Protein AF-A0A958J8R1-F1 (afdb_monomer)

pLDDT: mean 86.88, std 15.64, range [45.91, 98.75]

Foldseek 3Di:
DEEAEQLAEDEDDLPAADEAEYKEYEFANAPDFDPPQPLDRPDPDPDDPPDAGREYEQADPVGHNAPPYAYEYEHEDDPPHNPVHIDDYHYDRGYYYHGFHDWPDQKFWFQAKAFFQDQKTFTPAFTPDDFFFKKKWAAFDDPDPPDPPPDDPDPVPDGQIDIFTFHDDDGRMTGTPGGRHGIFHAPDNNPTGTMIGTPDTSYYYYYD

Solvent-accessible surface area (backbone atoms only — not comparable to full-atom values): 11969 Å² total; per-residue (Å²): 85,65,70,45,79,37,61,46,79,48,73,57,61,67,85,45,70,42,76,47,58,29,15,31,41,37,23,24,73,48,94,73,82,78,81,74,55,58,81,66,80,84,75,91,50,80,76,89,84,78,71,83,63,6,27,46,34,44,20,37,95,92,57,36,26,38,80,98,30,39,44,35,39,38,29,32,67,54,94,89,48,36,75,93,51,39,47,40,78,46,75,49,79,39,47,77,39,82,21,35,55,88,67,88,55,63,56,42,43,35,54,47,59,30,43,56,65,35,42,52,44,38,34,70,56,74,64,79,77,51,64,72,37,34,30,37,42,38,53,42,76,79,82,65,86,90,67,88,66,94,78,64,95,48,62,94,74,51,82,63,60,43,80,45,37,31,60,38,74,60,77,38,34,38,30,41,72,56,57,38,88,47,63,29,45,49,38,84,92,49,76,43,34,17,40,40,32,61,69,64,62,40,53,39,80,46,76,104

Structure (mmCIF, N/CA/C/O backbone):
data_AF-A0A958J8R1-F1
#
_entry.id   AF-A0A958J8R1-F1
#
loop_
_atom_site.group_PDB
_atom_site.id
_atom_site.type_symbol
_atom_site.label_atom_id
_atom_site.label_alt_id
_atom_site.label_comp_id
_atom_site.label_asym_id
_atom_site.label_entity_id
_atom_site.label_seq_id
_atom_site.pdbx_PDB_ins_code
_atom_site.Cartn_x
_atom_site.Cartn_y
_atom_site.Cartn_z
_atom_site.occupancy
_atom_site.B_iso_or_equiv
_atom_site.auth_seq_id
_atom_site.auth_comp_id
_atom_site.auth_asym_id
_atom_site.auth_atom_id
_atom_site.pdbx_PDB_model_num
ATOM 1 N N . ILE A 1 1 ? 19.978 -3.345 -11.228 1.00 89.50 1 ILE A N 1
ATOM 2 C CA . ILE A 1 1 ? 20.092 -2.585 -12.499 1.00 89.50 1 ILE A CA 1
ATOM 3 C C . ILE A 1 1 ? 20.330 -1.123 -12.138 1.00 89.50 1 ILE A C 1
ATOM 5 O O . ILE A 1 1 ? 19.676 -0.659 -11.218 1.00 89.50 1 ILE A O 1
ATOM 9 N N . ARG A 1 2 ? 21.276 -0.408 -12.762 1.00 89.19 2 ARG A N 1
ATOM 10 C CA . ARG A 1 2 ? 21.461 1.029 -12.463 1.00 89.19 2 ARG A CA 1
ATOM 11 C C . ARG A 1 2 ? 20.336 1.852 -13.074 1.00 89.19 2 ARG A C 1
ATOM 13 O O . ARG A 1 2 ? 19.541 2.431 -12.347 1.00 89.19 2 ARG A O 1
ATOM 20 N N . THR A 1 3 ? 20.204 1.767 -14.391 1.00 88.44 3 THR A N 1
ATOM 21 C CA . THR A 1 3 ? 19.178 2.480 -15.150 1.00 88.44 3 THR A CA 1
ATOM 22 C C . THR A 1 3 ? 18.458 1.509 -16.069 1.00 88.44 3 THR A C 1
ATOM 24 O O . THR A 1 3 ? 19.085 0.650 -16.689 1.00 88.44 3 THR A O 1
ATOM 27 N N . MET A 1 4 ? 17.139 1.639 -16.145 1.00 91.75 4 MET A N 1
ATOM 28 C CA . MET A 1 4 ? 16.284 0.904 -17.065 1.00 91.75 4 MET A CA 1
ATOM 29 C C . MET A 1 4 ? 15.498 1.901 -17.909 1.00 91.75 4 MET A C 1
ATOM 31 O O . MET A 1 4 ? 14.675 2.638 -17.378 1.00 91.75 4 MET A O 1
ATOM 35 N N . HIS A 1 5 ? 15.729 1.913 -19.221 1.00 91.31 5 HIS A N 1
ATOM 36 C CA . HIS A 1 5 ? 14.956 2.724 -20.160 1.00 91.31 5 HIS A CA 1
ATOM 37 C C . HIS A 1 5 ? 13.903 1.858 -20.851 1.00 91.31 5 HIS A C 1
ATOM 39 O O . HIS A 1 5 ? 14.224 0.948 -21.613 1.00 91.31 5 HIS A O 1
ATOM 45 N N . ILE A 1 6 ? 12.637 2.140 -20.571 1.00 93.00 6 ILE A N 1
ATOM 46 C CA . ILE A 1 6 ? 11.475 1.492 -21.165 1.00 93.00 6 ILE A CA 1
ATOM 47 C C . ILE A 1 6 ? 11.042 2.327 -22.372 1.00 93.00 6 ILE A C 1
ATOM 49 O O . ILE A 1 6 ? 10.547 3.444 -22.221 1.00 93.00 6 ILE A O 1
ATOM 53 N N . ARG A 1 7 ? 11.239 1.761 -23.568 1.00 89.94 7 ARG A N 1
ATOM 54 C CA . ARG A 1 7 ? 10.782 2.304 -24.866 1.00 89.94 7 ARG A CA 1
ATOM 55 C C . ARG A 1 7 ? 9.620 1.510 -25.478 1.00 89.94 7 ARG A C 1
ATOM 57 O O . ARG A 1 7 ? 9.057 1.922 -26.482 1.00 89.94 7 ARG A O 1
ATOM 64 N N . GLY A 1 8 ? 9.298 0.362 -24.885 1.00 91.94 8 GLY A N 1
ATOM 65 C CA . GLY A 1 8 ? 8.176 -0.505 -25.247 1.00 91.94 8 GLY A CA 1
ATOM 66 C C . GLY A 1 8 ? 7.314 -0.780 -24.019 1.00 91.94 8 GLY A C 1
ATOM 67 O O . GLY A 1 8 ? 7.104 0.116 -23.207 1.00 91.94 8 GLY A O 1
ATOM 68 N N . LYS A 1 9 ? 6.856 -2.020 -23.844 1.00 95.06 9 LYS A N 1
ATOM 69 C CA . LYS A 1 9 ? 6.087 -2.433 -22.666 1.00 95.06 9 LYS A CA 1
ATOM 70 C C . LYS A 1 9 ? 6.944 -3.296 -21.737 1.00 95.06 9 LYS A C 1
ATOM 72 O O . LYS A 1 9 ? 7.528 -4.277 -22.188 1.00 95.06 9 LYS A O 1
ATOM 77 N N . LEU A 1 10 ? 7.008 -2.936 -20.458 1.00 97.44 10 LEU A N 1
ATOM 78 C CA . LEU A 1 10 ? 7.504 -3.800 -19.388 1.00 97.44 10 LEU A CA 1
ATOM 79 C C . LEU A 1 10 ? 6.323 -4.205 -18.508 1.00 97.44 10 LEU A C 1
ATOM 81 O O . LEU A 1 10 ? 5.644 -3.338 -17.962 1.00 97.44 10 LEU A O 1
ATOM 85 N N . GLU A 1 11 ? 6.103 -5.507 -18.351 1.00 97.81 11 GLU A N 1
ATOM 86 C CA . GLU A 1 11 ? 4.973 -6.057 -17.600 1.00 97.81 11 GLU A CA 1
ATOM 87 C C . GLU A 1 11 ? 5.453 -6.941 -16.454 1.00 97.81 11 GLU A C 1
ATOM 89 O O . GLU A 1 11 ? 6.350 -7.769 -16.618 1.00 97.81 11 GLU A O 1
ATOM 94 N N . PHE A 1 12 ? 4.826 -6.788 -15.290 1.00 98.50 12 PHE A N 1
ATOM 95 C CA . PHE A 1 12 ? 5.063 -7.664 -14.146 1.00 98.50 12 PHE A CA 1
ATOM 96 C C . PHE A 1 12 ? 4.168 -8.902 -14.230 1.00 98.50 12 PHE A C 1
ATOM 98 O O . PHE A 1 12 ? 3.014 -8.827 -14.655 1.00 98.50 12 PHE A O 1
ATOM 105 N N . SER A 1 13 ? 4.688 -10.054 -13.806 1.00 98.12 13 SER A N 1
ATOM 106 C CA . SER A 1 13 ? 3.934 -11.307 -13.858 1.00 98.12 13 SER A CA 1
ATOM 107 C C . SER A 1 13 ? 2.660 -11.248 -13.010 1.00 98.12 13 SER A C 1
ATOM 109 O O . SER A 1 13 ? 2.625 -10.621 -11.952 1.00 98.12 13 SER A O 1
ATOM 111 N N . ARG A 1 14 ? 1.615 -11.940 -13.471 1.00 98.06 14 ARG A N 1
ATOM 112 C CA . ARG A 1 14 ? 0.384 -12.188 -12.703 1.00 98.06 14 ARG A CA 1
ATOM 113 C C . ARG A 1 14 ? 0.369 -13.554 -12.019 1.00 98.06 14 ARG A C 1
ATOM 115 O O . ARG A 1 14 ? -0.579 -13.856 -11.310 1.00 98.06 14 ARG A O 1
ATOM 122 N N . SER A 1 15 ? 1.379 -14.388 -12.253 1.00 98.06 15 SER A N 1
ATOM 123 C CA . SER A 1 15 ? 1.403 -15.787 -11.804 1.00 98.06 15 SER A CA 1
ATOM 124 C C . SER A 1 15 ? 2.603 -16.142 -10.930 1.00 98.06 15 SER A C 1
ATOM 126 O O . SER A 1 15 ? 2.670 -17.254 -10.420 1.00 98.06 15 SER A O 1
ATOM 128 N N . THR A 1 16 ? 3.565 -15.233 -10.776 1.00 97.94 16 THR A N 1
ATOM 129 C CA . THR A 1 16 ? 4.707 -15.422 -9.882 1.00 97.94 16 THR A CA 1
ATOM 130 C C . THR A 1 16 ? 5.079 -14.107 -9.233 1.00 97.94 16 THR A C 1
ATOM 132 O O . THR A 1 16 ? 4.950 -13.044 -9.846 1.00 97.94 16 THR A O 1
ATOM 135 N N . ASP A 1 17 ? 5.603 -14.200 -8.018 1.00 98.69 17 ASP A N 1
ATOM 136 C CA . ASP A 1 17 ? 6.236 -13.073 -7.357 1.00 98.69 17 ASP A CA 1
ATOM 137 C C . ASP A 1 17 ? 7.365 -12.514 -8.224 1.00 98.69 17 ASP A C 1
ATOM 139 O O . ASP A 1 17 ? 8.135 -13.251 -8.848 1.00 98.69 17 ASP A O 1
ATOM 143 N N . THR A 1 18 ? 7.456 -11.190 -8.263 1.00 98.44 18 THR A N 1
ATOM 144 C CA . THR A 1 18 ? 8.441 -10.451 -9.052 1.00 98.44 18 THR A CA 1
ATOM 145 C C . THR A 1 18 ? 9.092 -9.375 -8.196 1.00 98.44 18 THR A C 1
ATOM 147 O O . THR A 1 18 ? 8.440 -8.701 -7.396 1.00 98.44 18 THR A O 1
ATOM 150 N N . GLN A 1 19 ? 10.400 -9.198 -8.374 1.00 98.06 19 GLN A N 1
ATOM 151 C CA . GLN A 1 19 ? 11.152 -8.115 -7.753 1.00 98.06 19 GLN A CA 1
ATOM 152 C C . GLN A 1 19 ? 12.123 -7.501 -8.762 1.00 98.06 19 GLN A C 1
ATOM 154 O O . GLN A 1 19 ? 12.999 -8.186 -9.288 1.00 98.06 19 GLN A O 1
ATOM 159 N N . LEU A 1 20 ? 11.979 -6.198 -9.000 1.00 97.94 20 LEU A N 1
ATOM 160 C CA . LEU A 1 20 ? 12.887 -5.390 -9.803 1.00 97.94 20 LEU A CA 1
ATOM 161 C C . LEU A 1 20 ? 13.709 -4.472 -8.896 1.00 97.94 20 LEU A C 1
ATOM 163 O O . LEU A 1 20 ? 13.200 -3.491 -8.362 1.00 97.94 20 LEU A O 1
ATOM 167 N N . ASP A 1 21 ? 14.997 -4.777 -8.773 1.00 97.62 21 ASP A N 1
ATOM 168 C CA . ASP A 1 21 ? 15.970 -3.948 -8.062 1.00 97.62 21 ASP A CA 1
ATOM 169 C C . ASP A 1 21 ? 16.657 -2.985 -9.047 1.00 97.62 21 ASP A C 1
ATOM 171 O O . ASP A 1 21 ? 17.527 -3.389 -9.838 1.00 97.62 21 ASP A O 1
ATOM 175 N N . VAL A 1 22 ? 16.286 -1.707 -9.004 1.00 95.38 22 VAL A N 1
ATOM 176 C CA . VAL A 1 22 ? 16.682 -0.711 -10.008 1.00 95.38 22 VAL A CA 1
ATOM 177 C C . VAL A 1 22 ? 17.001 0.642 -9.383 1.00 95.38 22 VAL A C 1
ATOM 179 O O . VAL A 1 22 ? 16.388 1.022 -8.397 1.00 95.38 22 VAL A O 1
ATOM 182 N N . GLY A 1 23 ? 17.973 1.363 -9.934 1.00 92.94 23 GLY A N 1
ATOM 183 C CA . GLY A 1 23 ? 18.268 2.728 -9.513 1.00 92.94 23 GLY A CA 1
ATOM 184 C C . GLY A 1 23 ? 17.263 3.725 -10.073 1.00 92.94 23 GLY A C 1
ATOM 185 O O . GLY A 1 23 ? 16.537 4.368 -9.321 1.00 92.94 23 GLY A O 1
ATOM 186 N N . VAL A 1 24 ? 17.178 3.804 -11.400 1.00 90.88 24 VAL A N 1
ATOM 187 C CA . VAL A 1 24 ? 16.196 4.643 -12.091 1.00 90.88 24 VAL A CA 1
ATOM 188 C C . VAL A 1 24 ? 15.470 3.860 -13.177 1.00 90.88 24 VAL A C 1
ATOM 190 O O . VAL A 1 24 ? 16.100 3.183 -13.991 1.00 90.88 24 VAL A O 1
ATOM 193 N N . ILE A 1 25 ? 14.143 3.973 -13.211 1.00 93.19 25 ILE A N 1
ATOM 194 C CA . ILE A 1 25 ? 13.327 3.568 -14.361 1.00 93.19 25 ILE A CA 1
ATOM 195 C C . ILE A 1 25 ? 12.969 4.827 -15.145 1.00 93.19 25 ILE A C 1
ATOM 197 O O . ILE A 1 25 ? 12.435 5.769 -14.571 1.00 93.19 25 ILE A O 1
ATOM 201 N N . ILE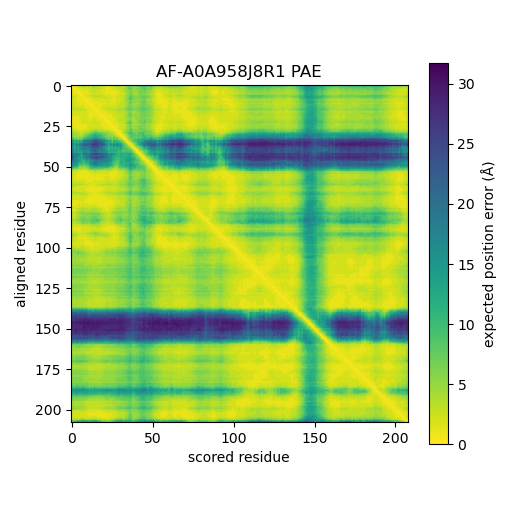 A 1 26 ? 13.226 4.840 -16.449 1.00 90.00 26 ILE A N 1
ATOM 202 C CA . ILE A 1 26 ? 12.839 5.926 -17.349 1.00 90.00 26 ILE A CA 1
ATOM 203 C C . ILE A 1 26 ? 11.890 5.360 -18.390 1.00 90.00 26 ILE A C 1
ATOM 205 O O . ILE A 1 26 ? 12.250 4.438 -19.115 1.00 90.00 26 ILE A O 1
ATOM 209 N N . ILE A 1 27 ? 10.696 5.922 -18.496 1.00 91.50 27 ILE A N 1
ATOM 210 C CA . ILE A 1 27 ? 9.688 5.530 -19.478 1.00 91.50 27 ILE A CA 1
ATOM 211 C C . ILE A 1 27 ? 9.543 6.701 -20.436 1.00 91.50 27 ILE A C 1
ATOM 213 O O . ILE A 1 27 ? 9.055 7.756 -20.036 1.00 91.50 27 ILE A O 1
ATOM 217 N N . SER A 1 28 ? 10.039 6.548 -21.664 1.00 87.25 28 SER A N 1
ATOM 218 C CA . SER A 1 28 ? 9.971 7.616 -22.666 1.00 87.25 28 SER A CA 1
ATOM 219 C C . SER A 1 28 ? 10.163 7.112 -24.087 1.00 87.25 28 SER A C 1
ATOM 221 O O . SER A 1 28 ? 10.759 6.058 -24.318 1.00 87.25 28 SER A O 1
ATOM 223 N N . THR A 1 29 ? 9.677 7.895 -25.049 1.00 82.31 29 THR A N 1
ATOM 224 C CA . THR A 1 29 ? 9.799 7.613 -26.487 1.00 82.31 29 THR A CA 1
ATOM 225 C C . THR A 1 29 ? 11.170 7.968 -27.065 1.00 82.31 29 THR A C 1
ATOM 227 O O . THR A 1 29 ? 11.483 7.554 -28.183 1.00 82.31 29 THR A O 1
ATOM 230 N N . ALA A 1 30 ? 12.010 8.700 -26.322 1.00 76.81 30 ALA A N 1
ATOM 231 C CA . ALA A 1 30 ? 13.328 9.116 -26.789 1.00 76.81 30 ALA A CA 1
ATOM 232 C C . ALA A 1 30 ? 14.212 7.923 -27.190 1.00 76.81 30 ALA A C 1
ATOM 234 O O . ALA A 1 30 ? 14.120 6.829 -26.630 1.00 76.81 30 ALA A O 1
ATOM 235 N N . ALA A 1 31 ? 15.084 8.137 -28.178 1.00 73.88 31 ALA A N 1
ATOM 236 C CA . ALA A 1 31 ? 16.030 7.118 -28.630 1.00 73.88 31 ALA A CA 1
ATOM 237 C C . ALA A 1 31 ? 17.144 6.867 -27.605 1.00 73.88 31 ALA A C 1
ATOM 239 O O . ALA A 1 31 ? 17.601 5.734 -27.455 1.00 73.88 31 ALA A O 1
ATOM 240 N N . THR A 1 32 ? 17.542 7.920 -26.892 1.00 70.56 32 THR A N 1
ATOM 241 C CA . THR A 1 32 ? 18.552 7.909 -25.837 1.00 70.56 32 THR A CA 1
ATOM 242 C C . THR A 1 32 ? 18.063 8.727 -24.646 1.00 70.56 32 THR A C 1
ATOM 244 O O . THR A 1 32 ? 17.224 9.621 -24.773 1.00 70.56 32 THR A O 1
ATOM 247 N N . VAL A 1 33 ? 18.586 8.400 -23.471 1.00 70.44 33 VAL A N 1
ATOM 248 C CA . VAL A 1 33 ? 18.392 9.146 -22.228 1.00 70.44 33 VAL A CA 1
ATOM 249 C C . VAL A 1 33 ? 19.780 9.526 -21.741 1.00 70.44 33 VAL A C 1
ATOM 251 O O . VAL A 1 33 ? 20.577 8.642 -21.437 1.00 70.44 33 VAL A O 1
ATOM 254 N N . ASP A 1 34 ? 20.102 10.819 -21.745 1.00 62.38 34 ASP A N 1
ATOM 255 C CA . ASP A 1 34 ? 21.343 11.280 -21.132 1.00 62.38 34 ASP A CA 1
ATOM 256 C C . ASP A 1 34 ? 21.082 11.518 -19.646 1.00 62.38 34 ASP A C 1
ATOM 258 O O . ASP A 1 34 ? 20.180 12.267 -19.269 1.00 62.38 34 ASP A O 1
ATOM 262 N N . PHE A 1 35 ? 21.826 10.804 -18.810 1.00 61.00 35 PHE A N 1
ATOM 263 C CA . PHE A 1 35 ? 21.702 10.834 -17.358 1.00 61.00 35 PHE A CA 1
ATOM 264 C C . PHE A 1 35 ? 22.792 11.735 -16.793 1.00 61.00 35 PHE A C 1
ATOM 266 O O . PHE A 1 35 ? 23.544 11.335 -15.906 1.00 61.00 35 PHE A O 1
ATOM 273 N N . ASN A 1 36 ? 22.948 12.938 -17.343 1.00 52.81 36 ASN A N 1
ATOM 274 C CA . ASN A 1 36 ? 23.918 13.871 -16.798 1.00 52.81 36 ASN A CA 1
ATOM 275 C C . ASN A 1 36 ? 23.336 14.511 -15.533 1.00 52.81 36 ASN A C 1
ATOM 277 O O . ASN A 1 36 ? 22.932 15.663 -15.589 1.00 52.81 36 ASN A O 1
ATOM 281 N N . ALA A 1 37 ? 23.254 13.698 -14.466 1.00 47.50 37 ALA A N 1
ATOM 282 C CA . ALA A 1 37 ? 23.019 13.929 -13.033 1.00 47.50 37 ALA A CA 1
ATOM 283 C C . ALA A 1 37 ? 21.924 14.922 -12.605 1.00 47.50 37 ALA A C 1
ATOM 285 O O . ALA A 1 37 ? 21.152 14.619 -11.712 1.00 47.50 37 ALA A O 1
ATOM 286 N N . ASN A 1 38 ? 21.790 16.059 -13.263 1.00 50.62 38 ASN A N 1
ATOM 287 C CA . ASN A 1 38 ? 20.777 17.057 -13.016 1.00 50.62 38 ASN A CA 1
ATOM 288 C C . ASN A 1 38 ? 19.443 16.542 -13.552 1.00 50.62 38 ASN A C 1
ATOM 290 O O . ASN A 1 38 ? 19.354 16.165 -14.718 1.00 50.62 38 ASN A O 1
ATOM 294 N N . CYS A 1 39 ? 18.391 16.610 -12.743 1.00 59.38 39 CYS A N 1
ATOM 295 C CA . CYS A 1 39 ? 16.997 16.225 -13.004 1.00 59.38 39 CYS A CA 1
ATOM 296 C C . CYS A 1 39 ? 16.355 16.834 -14.281 1.00 59.38 39 CYS A C 1
ATOM 298 O O . CYS A 1 39 ? 15.150 16.721 -14.509 1.00 59.38 39 CYS A O 1
ATOM 300 N N . SER A 1 40 ? 17.131 17.507 -15.119 1.00 56.59 40 SER A N 1
ATOM 301 C CA . SER A 1 40 ? 16.776 18.051 -16.414 1.00 56.59 40 SER A CA 1
ATOM 302 C C . SER A 1 40 ? 16.836 16.963 -17.484 1.00 56.59 40 SER A C 1
ATOM 304 O O . SER A 1 40 ? 17.851 16.762 -18.152 1.00 56.59 40 SER A O 1
ATOM 306 N N . MET A 1 41 ? 15.710 16.286 -17.707 1.00 57.28 41 MET A N 1
ATOM 307 C CA . MET A 1 41 ? 15.520 15.517 -18.935 1.00 57.28 41 MET A CA 1
ATOM 308 C C . MET A 1 41 ? 15.470 16.476 -20.135 1.00 57.28 41 MET A C 1
ATOM 310 O O . MET A 1 41 ? 14.400 16.918 -20.551 1.00 57.28 41 MET A O 1
ATOM 314 N N . HIS A 1 42 ? 16.624 16.801 -20.717 1.00 56.28 42 HIS A N 1
ATOM 315 C CA . HIS A 1 42 ? 16.704 17.493 -22.004 1.00 56.28 42 HIS A CA 1
ATOM 316 C C . HIS A 1 42 ? 16.403 16.501 -23.134 1.00 56.28 42 HIS A C 1
ATOM 318 O O . HIS A 1 42 ? 17.287 16.080 -23.875 1.00 56.28 42 HIS A O 1
ATOM 324 N N . GLN A 1 43 ? 15.146 16.066 -23.245 1.00 57.56 43 GLN A N 1
ATOM 325 C CA . GLN A 1 43 ? 14.726 15.211 -24.351 1.00 57.56 43 GLN A CA 1
ATOM 326 C C . GLN A 1 43 ? 14.261 16.057 -25.538 1.00 57.56 43 GLN A C 1
ATOM 328 O O . GLN A 1 43 ? 13.172 16.623 -25.537 1.00 57.56 43 GLN A O 1
ATOM 333 N N . HIS A 1 44 ? 15.079 16.079 -26.590 1.00 52.56 44 HIS A N 1
ATOM 334 C CA . HIS A 1 44 ? 14.651 16.425 -27.943 1.00 52.56 44 HIS A CA 1
ATOM 335 C C . HIS A 1 44 ? 14.168 15.144 -28.637 1.00 52.56 44 HIS A C 1
ATOM 337 O O . HIS A 1 44 ? 14.902 14.509 -29.391 1.00 52.56 44 HIS A O 1
ATOM 343 N N . GLY A 1 45 ? 12.951 14.710 -28.310 1.00 55.75 45 GLY A N 1
ATOM 344 C CA . GLY A 1 45 ? 12.263 13.638 -29.031 1.00 55.75 45 GLY A CA 1
ATOM 345 C C . GLY A 1 45 ? 11.305 14.217 -30.077 1.00 55.75 45 GLY A C 1
ATOM 346 O O . GLY A 1 45 ? 10.827 15.338 -29.890 1.00 55.75 45 GLY A O 1
ATOM 347 N N . PRO A 1 46 ? 10.997 13.493 -31.169 1.00 57.41 46 PRO A N 1
ATOM 348 C CA . PRO A 1 46 ? 9.895 13.890 -32.036 1.00 57.41 46 PRO A CA 1
ATOM 349 C C . PRO A 1 46 ? 8.599 13.981 -31.218 1.00 57.41 46 PRO A C 1
ATOM 351 O O . PRO A 1 46 ? 8.407 13.242 -30.247 1.00 57.41 46 PRO A O 1
ATOM 354 N N . HIS A 1 47 ? 7.710 14.898 -31.608 1.00 63.50 47 HIS A N 1
ATOM 355 C CA . HIS A 1 47 ? 6.348 14.918 -31.082 1.00 63.50 47 HIS A CA 1
ATOM 356 C C . HIS A 1 47 ? 5.709 13.537 -31.255 1.00 63.50 47 HIS A C 1
ATOM 358 O O . HIS A 1 47 ? 5.980 12.842 -32.233 1.00 63.50 47 HIS A O 1
ATOM 364 N N . TRP A 1 48 ? 4.877 13.152 -30.288 1.00 65.31 48 TRP A N 1
ATOM 365 C CA . TRP A 1 48 ? 4.124 11.905 -30.314 1.00 65.31 48 TRP A CA 1
ATOM 366 C C . TRP A 1 48 ? 3.447 11.673 -31.675 1.00 65.31 48 TRP A C 1
ATOM 368 O O . TRP A 1 48 ? 2.665 12.508 -32.124 1.00 65.31 48 TRP A O 1
ATOM 378 N N . ASP A 1 49 ? 3.747 10.543 -32.313 1.00 70.31 49 ASP A N 1
ATOM 379 C CA . ASP A 1 49 ? 3.316 10.188 -33.671 1.00 70.31 49 ASP A CA 1
ATOM 380 C C . ASP A 1 49 ? 2.096 9.249 -33.700 1.00 70.31 49 ASP A C 1
ATOM 382 O O . ASP A 1 49 ? 1.660 8.826 -34.770 1.00 70.31 49 ASP A O 1
ATOM 386 N N . GLY A 1 50 ? 1.524 8.928 -32.533 1.00 71.94 50 GLY A N 1
ATOM 387 C CA . GLY A 1 50 ? 0.394 8.006 -32.410 1.00 71.94 50 GLY A CA 1
ATOM 388 C C . GLY A 1 50 ? 0.772 6.530 -32.250 1.00 71.94 50 GLY A C 1
ATOM 389 O O . GLY A 1 50 ? -0.128 5.691 -32.289 1.00 71.94 50 GLY A O 1
ATOM 390 N N . ALA A 1 51 ? 2.055 6.193 -32.059 1.00 73.12 51 ALA A N 1
ATOM 391 C CA . ALA A 1 51 ? 2.498 4.834 -31.722 1.00 73.12 51 ALA A CA 1
ATOM 392 C C . ALA A 1 51 ? 1.899 4.318 -30.383 1.00 73.12 51 ALA A C 1
ATOM 394 O O . ALA A 1 51 ? 1.105 4.991 -29.745 1.00 73.12 51 ALA A O 1
ATOM 395 N N . PRO A 1 52 ? 2.190 3.098 -29.905 1.00 83.44 52 PRO A N 1
ATOM 396 C CA . PRO A 1 52 ? 1.872 2.710 -28.523 1.00 83.44 52 PRO A CA 1
ATOM 397 C C . PRO A 1 52 ? 2.831 3.350 -27.511 1.00 83.44 52 PRO A C 1
ATOM 399 O O . PRO A 1 52 ? 4.040 3.383 -27.740 1.00 83.44 52 PRO A O 1
ATOM 402 N N . LEU A 1 53 ? 2.308 3.890 -26.398 1.00 88.62 53 LEU A N 1
ATOM 403 C CA . LEU A 1 53 ? 3.148 4.597 -25.422 1.00 88.62 53 LEU A CA 1
ATOM 404 C C . LEU A 1 53 ? 4.093 3.599 -24.740 1.00 88.62 53 LEU A C 1
ATOM 406 O O . LEU A 1 53 ? 3.647 2.512 -24.350 1.00 88.62 53 LEU A O 1
ATOM 410 N N . PRO A 1 54 ? 5.365 3.963 -24.511 1.00 93.81 54 PRO A N 1
ATOM 411 C CA . PRO A 1 54 ? 6.215 3.215 -23.604 1.00 93.81 54 PRO A CA 1
ATOM 412 C C . PRO A 1 54 ? 5.513 3.078 -22.254 1.00 93.81 54 PRO A C 1
ATOM 414 O O . PRO A 1 54 ? 4.997 4.061 -21.722 1.00 93.81 54 PRO A O 1
ATOM 417 N N . THR A 1 55 ? 5.432 1.856 -21.735 1.00 96.38 55 THR A N 1
ATOM 418 C CA . THR A 1 55 ? 4.545 1.526 -20.619 1.00 96.38 55 THR A CA 1
ATOM 419 C C . THR A 1 55 ? 5.260 0.665 -19.586 1.00 96.38 55 THR A C 1
ATOM 421 O O . THR A 1 55 ? 5.805 -0.389 -19.917 1.00 96.38 55 THR A O 1
ATOM 424 N N . LEU A 1 56 ? 5.207 1.094 -18.326 1.00 98.19 56 LEU A N 1
ATOM 425 C CA . LEU A 1 56 ? 5.466 0.251 -17.161 1.00 98.19 56 LEU A CA 1
ATOM 426 C C . LEU A 1 56 ? 4.122 -0.228 -16.600 1.00 98.19 56 LEU A C 1
ATOM 428 O O . LEU A 1 56 ? 3.373 0.574 -16.048 1.00 98.19 56 LEU A O 1
ATOM 432 N N . GLU A 1 57 ? 3.823 -1.519 -16.730 1.00 98.31 57 GLU A N 1
ATOM 433 C CA . GLU A 1 57 ? 2.565 -2.104 -16.258 1.00 98.31 57 GLU A CA 1
ATOM 434 C C . GLU A 1 57 ? 2.803 -3.067 -15.083 1.00 98.31 57 GLU A C 1
ATOM 436 O O . GLU A 1 57 ? 3.253 -4.207 -15.246 1.00 98.31 57 GLU A O 1
ATOM 441 N N . VAL A 1 58 ? 2.443 -2.615 -13.883 1.00 98.50 58 VAL A N 1
ATOM 442 C CA . VAL A 1 58 ? 2.430 -3.405 -12.649 1.00 98.50 58 VAL A CA 1
ATOM 443 C C . VAL A 1 58 ? 0.980 -3.667 -12.250 1.00 98.50 58 VAL A C 1
ATOM 445 O O . VAL A 1 58 ? 0.454 -3.093 -11.298 1.00 98.50 58 VAL A O 1
ATOM 448 N N . GLY A 1 59 ? 0.299 -4.511 -13.021 1.00 98.19 59 GLY A N 1
ATOM 449 C CA . GLY A 1 59 ? -1.158 -4.604 -12.948 1.00 98.19 59 GLY A CA 1
ATOM 450 C C . GLY A 1 59 ? -1.845 -3.656 -13.926 1.00 98.19 59 GLY A C 1
ATOM 451 O O . GLY A 1 59 ? -1.351 -2.566 -14.196 1.00 98.19 59 GLY A O 1
ATOM 452 N N . SER A 1 60 ? -3.025 -4.042 -14.401 1.00 97.00 60 SER A N 1
ATOM 453 C CA . SER A 1 60 ? -3.955 -3.153 -15.100 1.00 97.00 60 SER A CA 1
ATOM 454 C C . SER A 1 60 ? -5.322 -3.191 -14.418 1.00 97.00 60 SER A C 1
ATOM 456 O O . SER A 1 60 ? -5.571 -4.049 -13.573 1.00 97.00 60 SER A O 1
ATOM 458 N N . MET A 1 61 ? -6.215 -2.263 -14.769 1.00 94.75 61 MET A N 1
ATOM 459 C CA . MET A 1 61 ? -7.572 -2.228 -14.212 1.00 94.75 61 MET A CA 1
ATOM 460 C C . MET A 1 61 ? -8.334 -3.542 -14.449 1.00 94.75 61 MET A C 1
ATOM 462 O O . MET A 1 61 ? -8.955 -4.054 -13.521 1.00 94.75 61 MET A O 1
ATOM 466 N N . ASP A 1 62 ? -8.228 -4.104 -15.657 1.00 96.62 62 ASP A N 1
ATOM 467 C CA . ASP A 1 62 ? -8.922 -5.341 -16.042 1.00 96.62 62 ASP A CA 1
ATOM 468 C C . ASP A 1 62 ? -8.159 -6.612 -15.636 1.00 96.62 62 ASP A C 1
ATOM 470 O O . ASP A 1 62 ? -8.740 -7.690 -15.541 1.00 96.62 62 ASP A O 1
ATOM 474 N N . ASN A 1 63 ? -6.849 -6.503 -15.401 1.00 97.56 63 ASN A N 1
ATOM 475 C CA . ASN A 1 63 ? -5.989 -7.616 -15.011 1.00 97.56 63 ASN A CA 1
ATOM 476 C C . ASN A 1 63 ? -4.965 -7.160 -13.951 1.00 97.56 63 ASN A C 1
ATOM 478 O O . ASN A 1 63 ? -3.780 -6.967 -14.273 1.00 97.56 63 ASN A O 1
ATOM 482 N N . PRO A 1 64 ? -5.401 -6.931 -12.699 1.00 98.31 64 PRO A N 1
ATOM 483 C CA . PRO A 1 64 ? -4.522 -6.498 -11.614 1.00 98.31 64 PRO A CA 1
ATOM 484 C C . PRO A 1 64 ? -3.531 -7.597 -11.207 1.00 98.31 64 PRO A C 1
ATOM 486 O O . PRO A 1 64 ? -3.680 -8.755 -11.594 1.00 98.31 64 PRO A O 1
ATOM 489 N N . ILE A 1 65 ? -2.526 -7.261 -10.391 1.00 98.62 65 ILE A N 1
ATOM 490 C CA . ILE A 1 65 ? -1.715 -8.267 -9.690 1.00 98.62 65 ILE A CA 1
ATOM 491 C C . ILE A 1 65 ? -2.636 -9.054 -8.737 1.00 98.62 65 ILE A C 1
ATOM 493 O O . ILE A 1 65 ? -3.208 -8.434 -7.829 1.00 98.62 65 ILE A O 1
ATOM 497 N N . PRO A 1 66 ? -2.801 -10.383 -8.912 1.00 97.69 66 PRO A N 1
ATOM 498 C CA . PRO A 1 66 ? -3.731 -11.172 -8.112 1.00 97.69 66 PRO A CA 1
ATOM 499 C C . PRO A 1 66 ? -3.349 -11.238 -6.636 1.00 97.69 66 PRO A C 1
ATOM 501 O O . PRO A 1 66 ? -2.201 -11.006 -6.253 1.00 97.69 66 PRO A O 1
ATOM 504 N N . ASP A 1 67 ? -4.322 -11.610 -5.805 1.00 95.25 67 ASP A N 1
ATOM 505 C CA . ASP A 1 67 ? -4.052 -11.948 -4.411 1.00 95.25 67 ASP A CA 1
ATOM 506 C C . ASP A 1 67 ? -3.032 -13.094 -4.312 1.00 95.25 67 ASP A C 1
ATOM 508 O O . ASP A 1 67 ? -3.015 -13.996 -5.149 1.00 95.25 67 ASP A O 1
ATOM 512 N N . GLY A 1 68 ? -2.164 -13.041 -3.305 1.00 95.50 68 GLY A N 1
ATOM 513 C CA . GLY A 1 68 ? -1.070 -14.001 -3.132 1.00 95.50 68 GLY A CA 1
ATOM 514 C C . GLY A 1 68 ? 0.131 -13.822 -4.070 1.00 95.50 68 GLY A C 1
ATOM 515 O O . GLY A 1 68 ? 1.133 -14.493 -3.855 1.00 95.50 68 GLY A O 1
ATOM 516 N N . ILE A 1 69 ? 0.072 -12.914 -5.054 1.00 98.38 69 ILE A N 1
ATOM 517 C CA . ILE A 1 69 ? 1.215 -12.551 -5.904 1.00 98.38 69 ILE A CA 1
ATOM 518 C C . ILE A 1 69 ? 1.708 -11.158 -5.540 1.00 98.38 69 ILE A C 1
ATOM 520 O O . ILE A 1 69 ? 0.920 -10.217 -5.463 1.00 98.38 69 ILE A O 1
ATOM 524 N N . THR A 1 70 ? 3.019 -11.013 -5.364 1.00 98.50 70 THR A N 1
ATOM 525 C CA . THR A 1 70 ? 3.688 -9.747 -5.066 1.00 98.50 70 THR A CA 1
ATOM 526 C C . THR A 1 70 ? 4.479 -9.237 -6.264 1.00 98.50 70 THR A C 1
ATOM 528 O O . THR A 1 70 ? 5.377 -9.907 -6.770 1.00 98.50 70 THR A O 1
ATOM 531 N N . ALA A 1 71 ? 4.217 -7.994 -6.656 1.00 98.69 71 ALA A N 1
ATOM 532 C CA . ALA A 1 71 ? 5.009 -7.251 -7.621 1.00 98.69 71 ALA A CA 1
ATOM 533 C C . ALA A 1 71 ? 5.759 -6.121 -6.911 1.00 98.69 71 ALA A C 1
ATOM 535 O O . ALA A 1 71 ? 5.152 -5.170 -6.414 1.00 98.69 71 ALA A O 1
ATOM 536 N N . ARG A 1 72 ? 7.088 -6.230 -6.839 1.00 98.50 72 ARG A N 1
ATOM 537 C CA . ARG A 1 72 ? 7.936 -5.284 -6.107 1.00 98.50 72 ARG A CA 1
ATOM 538 C C . ARG A 1 72 ? 8.905 -4.552 -7.026 1.00 98.50 72 ARG A C 1
ATOM 540 O O . ARG A 1 72 ? 9.648 -5.175 -7.778 1.00 98.50 72 ARG A O 1
ATOM 547 N N . ILE A 1 73 ? 8.968 -3.236 -6.881 1.00 98.50 73 ILE A N 1
ATOM 548 C CA . ILE A 1 73 ? 10.048 -2.391 -7.387 1.00 98.50 73 ILE A CA 1
ATOM 549 C C . ILE A 1 73 ? 10.816 -1.868 -6.176 1.00 98.50 73 ILE A C 1
ATOM 551 O O . ILE A 1 73 ? 10.256 -1.169 -5.333 1.00 98.50 73 ILE A O 1
ATOM 555 N N . ARG A 1 74 ? 12.101 -2.213 -6.088 1.00 97.75 74 ARG A N 1
ATOM 556 C CA . ARG A 1 74 ? 13.019 -1.678 -5.084 1.00 97.75 74 ARG A CA 1
ATOM 557 C C . ARG A 1 74 ? 13.958 -0.683 -5.747 1.00 97.75 74 ARG A C 1
AT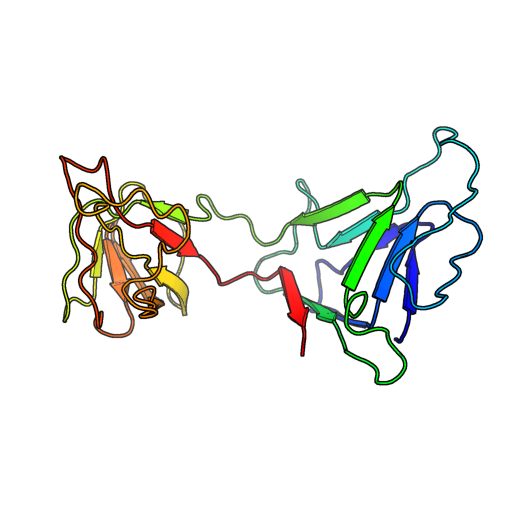OM 559 O O . ARG A 1 74 ? 14.860 -1.065 -6.497 1.00 97.75 74 ARG A O 1
ATOM 566 N N . LEU A 1 75 ? 13.734 0.580 -5.424 1.00 96.31 75 LEU A N 1
ATOM 567 C CA . LEU A 1 75 ? 14.570 1.706 -5.787 1.00 96.31 75 LEU A CA 1
ATOM 568 C C . LEU A 1 75 ? 15.863 1.650 -4.967 1.00 96.31 75 LEU A C 1
ATOM 570 O O . LEU A 1 75 ? 15.830 1.654 -3.737 1.00 96.31 75 LEU A O 1
ATOM 574 N N . LYS A 1 76 ? 16.997 1.514 -5.658 1.00 94.19 76 LYS A N 1
ATOM 575 C CA . LYS A 1 76 ? 18.328 1.391 -5.052 1.00 94.19 76 LYS A CA 1
ATOM 576 C C . LYS A 1 76 ? 19.138 2.647 -5.294 1.00 94.19 76 LYS A C 1
ATOM 578 O O . LYS A 1 76 ? 19.415 2.985 -6.443 1.00 94.19 76 LYS A O 1
ATOM 583 N N . HIS A 1 77 ? 19.581 3.287 -4.223 1.00 89.81 77 HIS A N 1
ATOM 584 C CA . HIS A 1 77 ? 20.557 4.357 -4.349 1.00 89.81 77 HIS A CA 1
ATOM 585 C C . HIS A 1 77 ? 21.917 3.801 -4.816 1.00 89.81 77 HIS A C 1
ATOM 587 O O . HIS A 1 77 ? 22.341 2.715 -4.410 1.00 89.81 77 HIS A O 1
ATOM 593 N N . PHE A 1 78 ? 22.598 4.557 -5.673 1.00 87.38 78 PHE A N 1
ATOM 594 C CA . PHE A 1 78 ? 23.974 4.312 -6.092 1.00 87.38 78 PHE A CA 1
ATOM 595 C C . PHE A 1 78 ? 24.783 5.577 -5.809 1.00 87.38 78 PHE A C 1
ATOM 597 O O . PHE A 1 78 ? 24.292 6.673 -6.049 1.00 87.38 78 PHE A O 1
ATOM 604 N N . SER A 1 79 ? 26.015 5.437 -5.316 1.00 88.25 79 SER A N 1
ATOM 605 C CA . SER A 1 79 ? 26.834 6.575 -4.866 1.00 88.25 79 SER A CA 1
ATOM 606 C C . SER A 1 79 ? 27.187 7.575 -5.971 1.00 88.25 79 SER A C 1
ATOM 608 O O . SER A 1 79 ? 27.590 8.692 -5.676 1.00 88.25 79 SER A O 1
ATOM 610 N N . ASP A 1 80 ? 27.107 7.150 -7.232 1.00 84.06 80 ASP A N 1
ATOM 611 C CA . ASP A 1 80 ? 27.326 7.979 -8.417 1.00 84.06 80 ASP A CA 1
ATOM 612 C C . ASP A 1 80 ? 26.070 8.735 -8.885 1.00 84.06 80 ASP A C 1
ATOM 614 O O . ASP A 1 80 ? 26.132 9.474 -9.865 1.00 84.06 80 ASP A O 1
ATOM 618 N N . PHE A 1 81 ? 24.933 8.570 -8.207 1.00 83.94 81 PHE A N 1
ATOM 619 C CA . PHE A 1 81 ? 23.716 9.319 -8.500 1.00 83.94 81 PHE A CA 1
ATOM 620 C C . PHE A 1 81 ? 23.674 10.664 -7.785 1.00 83.94 81 PHE A C 1
ATOM 622 O O . PHE A 1 81 ? 24.061 10.773 -6.623 1.00 83.94 81 PHE A O 1
ATOM 629 N N . ASP A 1 82 ? 23.107 11.658 -8.470 1.00 80.75 82 ASP A N 1
ATOM 630 C CA . ASP A 1 82 ? 22.633 12.874 -7.822 1.00 80.75 82 ASP A CA 1
ATOM 631 C C . ASP A 1 82 ? 21.504 12.506 -6.836 1.00 80.75 82 ASP A C 1
ATOM 633 O O . ASP A 1 82 ? 20.480 11.952 -7.266 1.00 80.75 82 ASP A O 1
ATOM 637 N N . PRO A 1 83 ? 21.678 12.761 -5.526 1.00 82.19 83 PRO A N 1
ATOM 638 C CA . PRO A 1 83 ? 20.683 12.425 -4.515 1.00 82.19 83 PRO A CA 1
ATOM 639 C C . PRO A 1 83 ? 19.370 13.203 -4.672 1.00 82.19 83 PRO A C 1
ATOM 641 O O . PRO A 1 83 ? 18.345 12.723 -4.188 1.00 82.19 83 PRO A O 1
ATOM 644 N N . ASP A 1 84 ? 19.367 14.347 -5.364 1.00 78.69 84 ASP A N 1
ATOM 645 C CA . ASP A 1 84 ? 18.142 15.105 -5.640 1.00 78.69 84 ASP A CA 1
ATOM 646 C C . ASP A 1 84 ? 17.309 14.463 -6.767 1.00 78.69 84 ASP A C 1
ATOM 648 O O . ASP A 1 84 ? 16.117 14.750 -6.906 1.00 78.69 84 ASP A O 1
ATOM 652 N N . CYS A 1 85 ? 17.907 13.563 -7.558 1.00 76.25 85 CYS A N 1
ATOM 653 C CA . CYS A 1 85 ? 17.299 13.019 -8.775 1.00 76.25 85 CYS A CA 1
ATOM 654 C C . CYS A 1 85 ? 17.076 11.506 -8.753 1.00 76.25 85 CYS A C 1
ATOM 656 O O . CYS A 1 85 ? 16.222 11.003 -9.491 1.00 76.25 85 CYS A O 1
ATOM 658 N N . ALA A 1 86 ? 17.838 10.756 -7.954 1.00 85.69 86 ALA A N 1
ATOM 659 C CA . ALA A 1 86 ? 17.758 9.304 -7.933 1.00 85.69 86 ALA A CA 1
ATOM 660 C C . ALA A 1 86 ? 18.055 8.700 -6.546 1.00 85.69 86 ALA A C 1
ATOM 662 O O . ALA A 1 86 ? 18.880 9.209 -5.786 1.00 85.69 86 ALA A O 1
ATOM 663 N N . PRO A 1 87 ? 17.438 7.552 -6.216 1.00 91.56 87 PRO A N 1
ATOM 664 C CA . PRO A 1 87 ? 16.706 6.657 -7.115 1.00 91.56 87 PRO A CA 1
ATOM 665 C C . PRO A 1 87 ? 15.256 7.092 -7.386 1.00 91.56 87 PRO A C 1
ATOM 667 O O . PRO A 1 87 ? 14.668 7.843 -6.616 1.00 91.56 87 PRO A O 1
ATOM 670 N N . GLY A 1 88 ? 14.661 6.616 -8.484 1.00 91.31 88 GLY A N 1
ATOM 671 C CA . GLY A 1 88 ? 13.328 7.075 -8.882 1.00 91.31 88 GLY A CA 1
ATOM 672 C C . GLY A 1 88 ? 12.712 6.379 -10.094 1.00 91.31 88 GLY A C 1
ATOM 673 O O . GLY A 1 88 ? 13.338 5.571 -10.780 1.00 91.31 88 GLY A O 1
ATOM 674 N N . ILE A 1 89 ? 11.453 6.716 -10.365 1.00 92.94 89 ILE A N 1
ATOM 675 C CA . ILE A 1 89 ? 10.736 6.331 -11.584 1.00 92.94 89 ILE A CA 1
ATOM 676 C C . ILE A 1 89 ? 10.350 7.621 -12.301 1.00 92.94 89 ILE A C 1
ATOM 678 O O . ILE A 1 89 ? 9.653 8.460 -11.736 1.00 92.94 89 ILE A O 1
ATOM 682 N N . ILE A 1 90 ? 10.801 7.773 -13.541 1.00 89.38 90 ILE A N 1
ATOM 683 C CA . ILE A 1 90 ? 10.575 8.956 -14.361 1.00 89.38 90 ILE A CA 1
ATOM 684 C C . ILE A 1 90 ? 9.743 8.545 -15.569 1.00 89.38 90 ILE A C 1
ATOM 686 O O . ILE A 1 90 ? 10.175 7.743 -16.396 1.00 89.38 90 ILE A O 1
ATOM 690 N N . CYS A 1 91 ? 8.540 9.101 -15.677 1.00 88.75 91 CYS A N 1
ATOM 691 C CA . CYS A 1 91 ? 7.651 8.873 -16.808 1.00 88.75 91 CYS A CA 1
ATOM 692 C C . CYS A 1 91 ? 7.524 10.158 -17.623 1.00 88.75 91 CYS A C 1
ATOM 694 O O . CYS A 1 91 ? 6.892 11.117 -17.185 1.00 88.75 91 CYS A O 1
ATOM 696 N N . TYR A 1 92 ? 8.123 10.171 -18.812 1.00 83.25 92 TYR A N 1
ATOM 697 C CA . TYR A 1 92 ? 8.112 11.307 -19.725 1.00 83.25 92 TYR A CA 1
ATOM 698 C C . TYR A 1 92 ? 7.578 10.865 -21.085 1.00 83.25 92 TYR A C 1
ATOM 700 O O . TYR A 1 92 ? 8.229 10.103 -21.794 1.00 83.25 92 TYR A O 1
ATOM 708 N N . ASN A 1 93 ? 6.386 11.342 -21.455 1.00 82.88 93 ASN A N 1
ATOM 709 C CA . ASN A 1 93 ? 5.693 10.917 -22.676 1.00 82.88 93 ASN A CA 1
ATOM 710 C C . ASN A 1 93 ? 5.518 9.382 -22.759 1.00 82.88 93 ASN A C 1
ATOM 712 O O . ASN A 1 93 ? 5.800 8.746 -23.774 1.00 82.88 93 ASN A O 1
ATOM 716 N N . GLY A 1 94 ? 5.098 8.786 -21.642 1.00 88.62 94 GLY A N 1
ATOM 717 C CA . GLY A 1 94 ? 4.835 7.359 -21.484 1.00 88.62 94 GLY A CA 1
ATOM 718 C C . GLY A 1 94 ? 3.651 7.118 -20.551 1.00 88.62 94 GLY A C 1
ATOM 719 O O . GLY A 1 94 ? 2.951 8.058 -20.170 1.00 88.62 94 GLY A O 1
ATOM 720 N N . ARG A 1 95 ? 3.433 5.859 -20.171 1.00 93.19 95 ARG A N 1
ATOM 721 C CA . ARG A 1 95 ? 2.354 5.430 -19.274 1.00 93.19 95 ARG A CA 1
ATOM 722 C C . ARG A 1 95 ? 2.897 4.578 -18.128 1.00 93.19 95 ARG A C 1
ATOM 724 O O . ARG A 1 95 ? 3.828 3.792 -18.302 1.00 93.19 95 ARG A O 1
ATOM 731 N N . MET A 1 96 ? 2.273 4.709 -16.963 1.00 96.00 96 MET A N 1
ATOM 732 C CA . MET A 1 96 ? 2.479 3.812 -15.831 1.00 96.00 96 MET A CA 1
ATOM 733 C C . MET A 1 96 ? 1.141 3.349 -15.284 1.00 96.00 96 MET A C 1
ATOM 735 O O . MET A 1 96 ? 0.257 4.175 -15.067 1.00 96.00 96 MET A O 1
ATOM 739 N N . ASP A 1 97 ? 1.036 2.059 -14.991 1.00 97.31 97 ASP A N 1
ATOM 740 C CA . ASP A 1 97 ? -0.134 1.464 -14.359 1.00 97.31 97 ASP A CA 1
ATOM 741 C C . ASP A 1 97 ? 0.297 0.646 -13.146 1.00 97.31 97 ASP A C 1
ATOM 743 O O . ASP A 1 97 ? 1.216 -0.171 -13.224 1.00 97.31 97 ASP A O 1
ATOM 747 N N . PHE A 1 98 ? -0.380 0.869 -12.021 1.00 97.88 98 PHE A N 1
ATOM 748 C CA . PHE A 1 98 ? -0.142 0.157 -10.770 1.00 97.88 98 PHE A CA 1
ATOM 749 C C . PHE A 1 98 ? -1.482 -0.316 -10.214 1.00 97.88 98 PHE A C 1
ATOM 751 O O . PHE A 1 98 ? -2.186 0.428 -9.532 1.00 97.88 98 PHE A O 1
ATOM 758 N N . HIS A 1 99 ? -1.844 -1.559 -10.514 1.00 97.94 99 HIS A N 1
ATOM 759 C CA . HIS A 1 99 ? -3.090 -2.162 -10.052 1.00 97.94 99 HIS A CA 1
ATOM 760 C C . HIS A 1 99 ? -2.795 -3.457 -9.304 1.00 97.94 99 HIS A C 1
ATOM 762 O O . HIS A 1 99 ? -2.530 -4.498 -9.898 1.00 97.94 99 HIS A O 1
ATOM 768 N N . GLY A 1 100 ? -2.841 -3.386 -7.977 1.00 97.38 100 GLY A N 1
ATOM 769 C CA . GLY A 1 100 ? -2.782 -4.564 -7.115 1.00 97.38 100 GLY A CA 1
ATOM 770 C C . GLY A 1 100 ? -4.145 -5.216 -6.911 1.00 97.38 100 GLY A C 1
ATOM 771 O O . GLY A 1 100 ? -5.132 -4.832 -7.542 1.00 97.38 100 GLY A O 1
ATOM 772 N N . LYS A 1 101 ? -4.204 -6.154 -5.962 1.00 95.75 101 LYS A N 1
ATOM 773 C CA . LYS A 1 101 ? -5.444 -6.779 -5.490 1.00 95.75 101 LYS A CA 1
ATOM 774 C C . LYS A 1 101 ? -6.502 -5.692 -5.231 1.00 95.75 101 LYS A C 1
ATOM 776 O O . LYS A 1 101 ? -6.257 -4.805 -4.403 1.00 95.75 101 LYS A O 1
ATOM 781 N N . PRO A 1 102 ? -7.668 -5.741 -5.902 1.00 93.94 102 PRO A N 1
ATOM 782 C CA . PRO A 1 102 ? -8.727 -4.768 -5.682 1.00 93.94 102 PRO A CA 1
ATOM 783 C C . PRO A 1 102 ? -9.210 -4.770 -4.228 1.00 93.94 102 PRO A C 1
ATOM 785 O O . PRO A 1 102 ? -9.417 -5.823 -3.625 1.00 93.94 102 PRO A O 1
ATOM 788 N N . 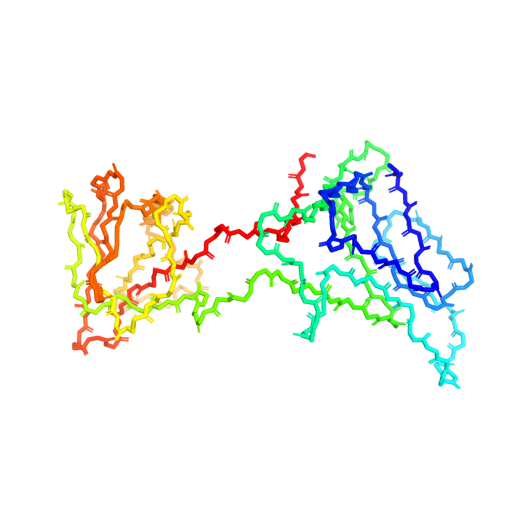VAL A 1 103 ? -9.439 -3.579 -3.681 1.00 94.19 103 VAL A N 1
ATOM 789 C CA . VAL A 1 103 ? -10.069 -3.376 -2.369 1.00 94.19 103 VAL A CA 1
ATOM 790 C C . VAL A 1 103 ? -11.254 -2.439 -2.537 1.00 94.19 103 VAL A C 1
ATOM 792 O O . VAL A 1 103 ? -11.211 -1.542 -3.379 1.00 94.19 103 VAL A O 1
ATOM 795 N N . ASN A 1 104 ? -12.316 -2.629 -1.753 1.00 95.19 104 ASN A N 1
ATOM 796 C CA . ASN A 1 104 ? -13.520 -1.805 -1.892 1.00 95.19 104 ASN A CA 1
ATOM 797 C C . ASN A 1 104 ? -13.277 -0.350 -1.447 1.00 95.19 104 ASN A C 1
ATOM 799 O O . ASN A 1 104 ? -13.878 0.579 -1.985 1.00 95.19 104 ASN A O 1
ATOM 803 N N . LYS A 1 105 ? -12.382 -0.163 -0.471 1.00 96.69 105 LYS A N 1
ATOM 804 C CA . LYS A 1 105 ? -11.953 1.123 0.074 1.00 96.69 105 LYS A CA 1
ATOM 805 C C . LYS A 1 105 ? -10.470 1.060 0.409 1.00 96.69 105 LYS A C 1
ATOM 807 O O . LYS A 1 105 ? -10.002 0.117 1.044 1.00 96.69 105 LYS A O 1
ATOM 812 N N . THR A 1 106 ? -9.718 2.070 -0.012 1.00 95.94 106 THR A N 1
ATOM 813 C CA . THR A 1 106 ? -8.304 2.220 0.363 1.00 95.94 106 THR A CA 1
ATOM 814 C C . THR A 1 106 ? -8.144 2.924 1.708 1.00 95.94 106 THR A C 1
ATOM 816 O O . THR A 1 106 ? -7.159 2.692 2.401 1.00 95.94 106 THR A O 1
ATOM 819 N N . TRP A 1 107 ? -9.136 3.725 2.092 1.00 98.00 107 TRP A N 1
ATOM 820 C CA . TRP A 1 107 ? -9.253 4.392 3.380 1.00 98.00 107 TRP A CA 1
ATOM 821 C C . TRP A 1 107 ? -10.724 4.695 3.677 1.00 98.00 107 TRP A C 1
ATOM 823 O O . TRP A 1 107 ? -11.557 4.734 2.768 1.00 98.00 107 TRP A O 1
ATOM 833 N N . VAL A 1 108 ? -11.031 4.903 4.952 1.00 97.69 108 VAL A N 1
ATOM 834 C CA . VAL A 1 108 ? -12.357 5.269 5.463 1.00 97.69 108 VAL A CA 1
ATOM 835 C C . VAL A 1 108 ? -12.202 6.210 6.652 1.00 97.69 108 VAL A C 1
ATOM 837 O O . VAL A 1 108 ? -11.168 6.212 7.315 1.00 97.69 108 VAL A O 1
ATOM 840 N N . LYS A 1 109 ? -13.226 7.013 6.949 1.00 96.75 109 LYS A N 1
ATOM 841 C CA . LYS A 1 109 ? -13.224 7.858 8.152 1.00 96.75 109 LYS A CA 1
ATOM 842 C C . LYS A 1 109 ? -13.564 7.064 9.407 1.00 96.75 109 LYS A C 1
ATOM 844 O O . LYS A 1 109 ? -14.378 6.143 9.360 1.00 96.75 109 LYS A O 1
ATOM 849 N N . ILE A 1 110 ? -13.006 7.488 10.533 1.00 97.06 110 ILE A N 1
ATOM 850 C CA . ILE A 1 110 ? -13.411 7.052 11.869 1.00 97.06 110 ILE A CA 1
ATOM 851 C C . ILE A 1 110 ? -14.831 7.580 12.145 1.00 97.06 110 ILE A C 1
ATOM 853 O O . ILE A 1 110 ? -15.106 8.768 11.976 1.00 97.06 110 ILE A O 1
ATOM 857 N N . ALA A 1 111 ? -15.750 6.702 12.545 1.00 96.62 111 ALA A N 1
ATOM 858 C CA . ALA A 1 111 ? -17.141 7.053 12.841 1.00 96.62 111 ALA A CA 1
ATOM 859 C C . ALA A 1 111 ? -17.360 7.446 14.305 1.00 96.62 111 ALA A C 1
ATOM 861 O O . ALA A 1 111 ? -18.223 8.272 14.601 1.00 96.62 111 ALA A O 1
ATOM 862 N N . GLN A 1 112 ? -16.594 6.849 15.217 1.00 96.06 112 GLN A N 1
ATOM 863 C CA . GLN A 1 112 ? -16.678 7.086 16.656 1.00 96.06 112 GLN A CA 1
ATOM 864 C C . GLN A 1 112 ? -15.274 7.266 17.216 1.00 96.06 112 GLN A C 1
ATOM 866 O O . GLN A 1 112 ? -14.357 6.580 16.775 1.00 96.06 112 GLN A O 1
ATOM 871 N N . SER A 1 113 ? -15.111 8.190 18.165 1.00 96.00 113 SER A N 1
ATOM 872 C CA . SER A 1 113 ? -13.818 8.410 18.811 1.00 96.00 113 SER A CA 1
ATOM 873 C C . SER A 1 113 ? -13.277 7.100 19.381 1.00 96.00 113 SER A C 1
ATOM 875 O O . SER A 1 113 ? -13.995 6.431 20.120 1.00 96.00 113 SER A O 1
ATOM 877 N N . ALA A 1 114 ? -12.030 6.782 19.051 1.00 96.12 114 ALA A N 1
ATOM 878 C CA . ALA A 1 114 ? -11.266 5.714 19.684 1.00 96.12 114 ALA A CA 1
ATOM 879 C C . ALA A 1 114 ? -10.208 6.370 20.574 1.00 96.12 114 ALA A C 1
ATOM 881 O O . ALA A 1 114 ? -9.562 7.325 20.137 1.00 96.12 114 ALA A O 1
ATOM 882 N N . MET A 1 115 ? -10.091 5.931 21.818 1.00 95.31 115 MET A N 1
ATOM 883 C CA . MET A 1 115 ? -9.238 6.554 22.829 1.00 95.31 115 MET A CA 1
ATOM 884 C C . MET A 1 115 ? -7.981 5.726 23.085 1.00 95.31 115 MET A C 1
ATOM 886 O O . MET A 1 115 ? -7.909 4.551 22.719 1.00 95.31 115 MET A O 1
ATOM 890 N N . ASP A 1 116 ? -6.995 6.341 23.732 1.00 95.25 116 ASP A N 1
ATOM 891 C CA . ASP A 1 116 ? -5.839 5.625 24.273 1.00 95.25 116 ASP A CA 1
ATOM 892 C C . ASP A 1 116 ? -6.290 4.397 25.093 1.00 95.25 116 ASP A C 1
ATOM 894 O O . ASP A 1 116 ? -7.214 4.469 25.910 1.00 95.25 116 ASP A O 1
ATOM 898 N N . GLY A 1 117 ? -5.661 3.249 24.835 1.00 97.94 117 GLY A N 1
ATOM 899 C CA . GLY A 1 117 ? -6.008 1.961 25.432 1.00 97.94 117 GLY A CA 1
ATOM 900 C C . GLY A 1 117 ? -7.056 1.146 24.664 1.00 97.94 117 GLY A C 1
ATOM 901 O O . GLY A 1 117 ? -7.128 -0.070 24.870 1.00 97.94 117 GLY A O 1
ATOM 902 N N . ASP A 1 118 ? -7.818 1.746 23.743 1.00 98.19 118 ASP A N 1
ATOM 903 C CA . ASP A 1 118 ? -8.791 1.006 22.935 1.00 98.19 118 ASP A CA 1
ATOM 904 C C . ASP A 1 118 ? -8.091 0.078 21.934 1.00 98.19 118 ASP A C 1
ATOM 906 O O . ASP A 1 118 ? -7.078 0.413 21.323 1.00 98.19 118 ASP A O 1
ATOM 910 N N . ASN A 1 119 ? -8.666 -1.102 21.706 1.00 98.00 119 ASN A N 1
ATOM 911 C CA . ASN A 1 119 ? -8.188 -2.075 20.717 1.00 98.00 119 ASN A CA 1
ATOM 912 C C . ASN A 1 119 ? -9.131 -2.217 19.513 1.00 98.00 119 ASN A C 1
ATOM 914 O O . ASN A 1 119 ? -9.022 -3.176 18.744 1.00 98.00 119 ASN A O 1
ATOM 918 N N . THR A 1 120 ? -10.073 -1.289 19.349 1.00 98.38 120 THR A N 1
ATOM 919 C CA . THR A 1 120 ? -11.007 -1.279 18.223 1.00 98.38 120 THR A CA 1
ATOM 920 C C . THR A 1 120 ? -11.162 0.118 17.646 1.00 98.38 120 THR A C 1
ATOM 922 O O . THR A 1 120 ? -11.008 1.111 18.350 1.00 98.38 120 THR A 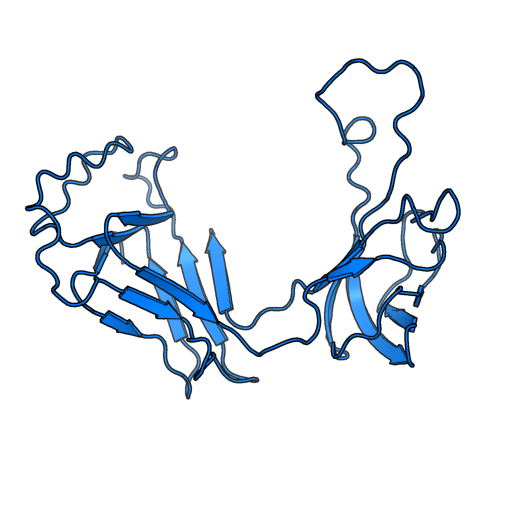O 1
ATOM 925 N N . VAL A 1 121 ? -11.481 0.191 16.354 1.00 98.19 121 VAL A N 1
ATOM 926 C CA . VAL A 1 121 ? -11.837 1.436 15.670 1.00 98.19 121 VAL A CA 1
ATOM 927 C C . VAL A 1 121 ? -13.126 1.216 14.888 1.00 98.19 121 VAL A C 1
ATOM 929 O O . VAL A 1 121 ? -13.186 0.356 14.006 1.00 98.19 121 VAL A O 1
ATOM 932 N N . THR A 1 122 ? -14.159 2.004 15.190 1.00 98.38 122 THR A N 1
ATOM 933 C CA . THR A 1 122 ? -15.403 2.016 14.409 1.00 98.38 122 THR A CA 1
ATOM 934 C C . THR A 1 122 ? -15.255 2.965 13.224 1.00 98.38 122 THR A C 1
ATOM 936 O O . THR A 1 122 ? -14.987 4.154 13.405 1.00 98.38 122 THR A O 1
ATOM 939 N N . VAL A 1 123 ? -15.476 2.471 12.007 1.00 98.12 123 VAL A N 1
ATOM 940 C CA . VAL A 1 123 ? -15.354 3.232 10.756 1.00 98.12 123 VAL A CA 1
ATOM 941 C C . VAL A 1 123 ? -16.713 3.572 10.137 1.00 98.12 123 VAL A C 1
ATOM 943 O O . VAL A 1 123 ? -17.730 2.931 10.397 1.00 98.12 123 VAL A O 1
ATOM 946 N N . ALA A 1 124 ? -16.755 4.628 9.327 1.00 96.81 124 ALA A N 1
ATOM 947 C CA . ALA A 1 124 ? -17.993 5.150 8.742 1.00 96.81 124 ALA A CA 1
ATOM 948 C C . ALA A 1 124 ? -18.570 4.247 7.644 1.00 96.81 124 ALA A C 1
ATOM 950 O O . ALA A 1 124 ? -19.780 4.226 7.432 1.00 96.81 124 ALA A O 1
ATOM 951 N N . GLU A 1 125 ? -17.714 3.488 6.964 1.00 97.12 125 GLU A N 1
ATOM 952 C CA . GLU A 1 125 ? -18.087 2.614 5.858 1.00 97.12 125 GLU A CA 1
ATOM 953 C C . GLU A 1 125 ? -17.476 1.228 6.064 1.00 97.12 125 GLU A C 1
ATOM 955 O O . GLU A 1 125 ? -16.348 1.111 6.541 1.00 97.12 125 GLU A O 1
ATOM 960 N N . ALA A 1 126 ? -18.208 0.185 5.672 1.00 96.75 126 ALA A N 1
ATOM 961 C CA . ALA A 1 126 ? -17.710 -1.182 5.728 1.00 96.75 126 ALA A CA 1
ATOM 962 C C . ALA A 1 126 ? -16.543 -1.388 4.746 1.00 96.75 126 ALA A C 1
ATOM 964 O O . ALA A 1 126 ? -16.569 -0.933 3.597 1.00 96.75 126 ALA A O 1
ATOM 965 N N . VAL A 1 127 ? -15.533 -2.130 5.189 1.00 97.31 127 VAL A N 1
ATOM 966 C CA . VAL A 1 127 ? -14.321 -2.439 4.421 1.00 97.31 127 VAL A CA 1
ATOM 967 C C . VAL A 1 127 ? -14.205 -3.944 4.192 1.00 97.31 127 VAL A C 1
ATOM 969 O O . VAL A 1 127 ? -14.716 -4.734 4.982 1.00 97.31 127 VAL A O 1
ATOM 972 N N . ASN A 1 128 ? -13.527 -4.349 3.118 1.00 95.25 128 ASN A N 1
ATOM 973 C CA . ASN A 1 128 ? -13.238 -5.755 2.817 1.00 95.25 128 ASN A CA 1
ATOM 974 C C . ASN A 1 128 ? -11.803 -6.175 3.182 1.00 95.25 128 ASN A C 1
ATOM 976 O O . ASN A 1 128 ? -11.275 -7.132 2.611 1.00 95.25 128 ASN A O 1
ATOM 980 N N . TRP A 1 129 ? -11.170 -5.437 4.096 1.00 96.69 129 TRP A N 1
ATOM 981 C CA . TRP A 1 129 ? -9.847 -5.758 4.630 1.00 96.69 129 TRP A CA 1
ATOM 982 C C . TRP A 1 129 ? -9.903 -7.053 5.454 1.00 96.69 129 TRP A C 1
ATOM 984 O O . TRP A 1 129 ? -10.979 -7.531 5.818 1.00 96.69 129 TRP A O 1
ATOM 994 N N . GLN A 1 130 ? -8.751 -7.653 5.726 1.00 95.00 130 GLN A N 1
ATOM 995 C CA . GLN A 1 130 ? -8.647 -8.983 6.322 1.00 95.00 130 GLN A CA 1
ATOM 996 C C . GLN A 1 130 ? -7.711 -8.988 7.536 1.00 95.00 130 GLN A C 1
ATOM 998 O O . GLN A 1 130 ? -6.820 -8.144 7.633 1.00 95.00 130 GLN A O 1
ATOM 1003 N N . PRO A 1 131 ? -7.868 -9.944 8.472 1.00 97.62 131 PRO A N 1
ATOM 1004 C CA . PRO A 1 131 ? -6.867 -10.169 9.506 1.00 97.62 131 PRO A CA 1
ATOM 1005 C C . PRO A 1 131 ? -5.459 -10.317 8.911 1.00 97.62 131 PRO A C 1
ATOM 1007 O O . PRO A 1 131 ? -5.267 -11.036 7.934 1.00 97.62 131 PRO A O 1
ATOM 1010 N N . GLY A 1 132 ? -4.481 -9.633 9.501 1.00 97.12 132 GLY A N 1
ATOM 1011 C CA . GLY A 1 132 ? -3.112 -9.534 8.992 1.00 97.12 132 GLY A CA 1
ATOM 1012 C C . GLY A 1 132 ? -2.841 -8.299 8.127 1.00 97.12 132 GLY A C 1
ATOM 1013 O O . GLY A 1 132 ? -1.674 -7.951 7.939 1.00 97.12 132 GLY A O 1
ATOM 1014 N N . ASP A 1 133 ? -3.872 -7.593 7.652 1.00 97.56 133 ASP A N 1
ATOM 1015 C CA . ASP A 1 133 ? -3.683 -6.338 6.926 1.00 97.56 133 ASP A CA 1
ATOM 1016 C C . ASP A 1 133 ? -3.066 -5.258 7.817 1.00 97.56 133 ASP A C 1
ATOM 1018 O O . ASP A 1 133 ? -3.423 -5.100 8.987 1.00 97.56 133 ASP A O 1
ATOM 1022 N N . ARG A 1 134 ? -2.148 -4.478 7.238 1.00 98.19 134 ARG A N 1
ATOM 1023 C CA . ARG A 1 134 ? -1.536 -3.327 7.906 1.00 98.19 134 ARG A CA 1
ATOM 1024 C C . ARG A 1 134 ? -2.345 -2.082 7.593 1.00 98.19 134 ARG A C 1
ATOM 1026 O O . ARG A 1 134 ? -2.632 -1.798 6.428 1.00 98.19 134 ARG A O 1
ATOM 1033 N N . ILE A 1 135 ? -2.651 -1.317 8.628 1.00 98.44 135 ILE A N 1
ATOM 1034 C CA . ILE A 1 135 ? -3.396 -0.067 8.536 1.00 98.44 135 ILE A CA 1
ATOM 1035 C C . ILE A 1 135 ? -2.656 1.052 9.259 1.00 98.44 135 ILE A C 1
ATOM 1037 O O . ILE A 1 135 ? -1.871 0.800 10.171 1.00 98.44 135 ILE A O 1
ATOM 1041 N N . ILE A 1 136 ? -2.952 2.288 8.878 1.00 97.81 136 ILE A N 1
ATOM 1042 C CA . ILE A 1 136 ? -2.690 3.464 9.707 1.00 97.81 136 ILE A CA 1
ATOM 1043 C C . ILE A 1 136 ? -3.999 3.988 10.282 1.00 97.81 136 ILE A C 1
ATOM 1045 O O . ILE A 1 136 ? -5.024 3.954 9.601 1.00 97.81 136 ILE A O 1
ATOM 1049 N N . VAL A 1 137 ? -3.950 4.504 11.505 1.00 97.38 137 VAL A N 1
ATOM 1050 C CA . VAL A 1 137 ? -5.031 5.255 12.149 1.00 97.38 137 VAL A CA 1
ATOM 1051 C C . VAL A 1 137 ? -4.523 6.678 12.352 1.00 97.38 137 VAL A C 1
ATOM 1053 O O . VAL A 1 137 ? -3.575 6.899 13.104 1.00 97.38 137 VAL A O 1
ATOM 1056 N N . THR A 1 138 ? -5.097 7.649 11.643 1.00 93.81 138 THR A N 1
ATOM 1057 C CA . THR A 1 138 ? -4.686 9.056 11.743 1.00 93.81 138 THR A CA 1
ATOM 1058 C C . THR A 1 138 ? -5.465 9.764 12.846 1.00 93.81 138 THR A C 1
ATOM 1060 O O . THR A 1 138 ? -6.579 9.382 13.219 1.00 93.81 138 THR A O 1
ATOM 1063 N N . ARG A 1 139 ? -4.885 10.828 13.401 1.00 86.12 139 ARG A N 1
ATOM 1064 C CA . ARG A 1 139 ? -5.568 11.685 14.373 1.00 86.12 139 ARG A CA 1
ATOM 1065 C C . ARG A 1 139 ? -6.189 12.891 13.676 1.00 86.12 139 ARG A C 1
ATOM 1067 O O . ARG A 1 139 ? -5.527 13.554 12.882 1.00 86.12 139 ARG A O 1
ATOM 1074 N N . SER A 1 140 ? -7.420 13.251 14.049 1.00 74.50 140 SER A N 1
ATOM 1075 C CA . SER A 1 140 ? -7.976 14.562 13.695 1.00 74.50 140 SER A CA 1
ATOM 1076 C C . SER A 1 140 ? -7.737 15.581 14.810 1.00 74.50 140 SER A C 1
ATOM 1078 O O . SER A 1 140 ? -8.130 15.378 15.960 1.00 74.50 140 SER A O 1
ATOM 1080 N N . LYS A 1 141 ? -7.091 16.704 14.476 1.00 67.50 141 LYS A N 1
ATOM 1081 C CA . LYS A 1 141 ? -6.913 17.841 15.387 1.00 67.50 141 LYS A CA 1
ATOM 1082 C C . LYS A 1 141 ? -7.759 19.016 14.908 1.00 67.50 141 LYS A C 1
ATOM 1084 O O . LYS A 1 141 ? -7.780 19.349 13.725 1.00 67.50 141 LYS A O 1
ATOM 1089 N N . ARG A 1 142 ? -8.435 19.690 15.839 1.00 57.12 142 ARG A N 1
ATOM 1090 C CA . ARG A 1 142 ? -8.980 21.029 15.587 1.00 57.12 142 ARG A CA 1
ATOM 1091 C C . ARG A 1 142 ? -7.796 22.005 15.514 1.00 57.12 142 ARG A C 1
ATOM 1093 O O . ARG A 1 142 ? -7.059 22.069 16.497 1.00 57.12 142 ARG A O 1
ATOM 1100 N N . PRO A 1 143 ? -7.624 22.809 14.450 1.00 51.72 143 PRO A N 1
ATOM 1101 C CA . PRO A 1 143 ? -6.733 23.961 14.518 1.00 51.72 143 PRO A CA 1
ATOM 1102 C C . PRO A 1 143 ? -7.195 24.826 15.694 1.00 51.72 143 PRO A C 1
ATOM 1104 O O . PRO A 1 143 ? -8.333 25.311 15.704 1.00 51.72 143 PRO A O 1
ATOM 1107 N N . SER A 1 144 ? -6.382 24.931 16.744 1.00 52.41 144 SER A N 1
ATOM 1108 C CA . SER A 1 144 ? -6.687 25.819 17.863 1.00 52.41 144 SER A CA 1
ATOM 1109 C C . SER A 1 144 ? -6.827 27.238 17.312 1.00 52.41 144 SER A C 1
ATOM 1111 O O . SER A 1 144 ? -6.041 27.651 16.460 1.00 52.41 144 SER A O 1
ATOM 1113 N N . GLY A 1 145 ? -7.872 27.952 17.738 1.00 48.97 145 GLY A N 1
ATOM 1114 C CA . GLY A 1 145 ? -8.188 29.288 17.230 1.00 48.97 145 GLY A CA 1
ATOM 1115 C C . GLY A 1 145 ? -6.988 30.237 17.307 1.00 48.97 145 GLY A C 1
ATOM 1116 O O . GLY A 1 145 ? -6.223 30.185 18.266 1.00 48.97 145 GLY A O 1
ATOM 1117 N N . ASN A 1 146 ? -6.865 31.091 16.287 1.00 48.72 146 ASN A N 1
ATOM 1118 C CA . ASN A 1 146 ? -5.810 32.091 16.063 1.00 48.72 146 ASN A CA 1
ATOM 1119 C C . ASN A 1 146 ? -4.408 31.563 15.714 1.00 48.72 146 ASN A C 1
ATOM 1121 O O . ASN A 1 146 ? -3.414 32.148 16.134 1.00 48.72 146 ASN A O 1
ATOM 1125 N N . ILE A 1 147 ? -4.297 30.524 14.882 1.00 53.50 147 ILE A N 1
ATOM 1126 C CA . ILE A 1 147 ? -3.011 30.176 14.260 1.00 53.50 147 ILE A CA 1
ATOM 1127 C C . ILE A 1 147 ? -3.081 30.427 12.752 1.00 53.50 147 ILE A C 1
ATOM 1129 O O . ILE A 1 147 ? -3.550 29.602 11.978 1.00 53.50 147 ILE A O 1
ATOM 1133 N N . ILE A 1 148 ? -2.581 31.598 12.359 1.00 49.69 148 ILE A N 1
ATOM 1134 C CA . ILE A 1 148 ? -2.223 31.994 10.985 1.00 49.69 148 ILE A CA 1
ATOM 1135 C C . ILE A 1 148 ? -0.840 31.456 10.562 1.00 49.69 148 ILE A C 1
ATOM 1137 O O . ILE A 1 148 ? -0.294 31.888 9.555 1.00 49.69 148 ILE A O 1
ATOM 1141 N N . ASN A 1 149 ? -0.272 30.479 11.280 1.00 46.72 149 ASN A N 1
ATOM 1142 C CA . ASN A 1 149 ? 0.917 29.761 10.814 1.00 46.72 149 ASN A CA 1
ATOM 1143 C C . ASN A 1 149 ? 0.505 28.582 9.929 1.00 46.72 149 ASN A C 1
ATOM 1145 O O . ASN A 1 149 ? 0.203 27.487 10.402 1.00 46.72 149 ASN A O 1
ATOM 1149 N N . THR A 1 150 ? 0.523 28.823 8.624 1.00 45.91 150 THR A N 1
ATOM 1150 C CA . THR A 1 150 ? 0.281 27.881 7.523 1.00 45.91 150 THR A CA 1
ATOM 1151 C C . THR A 1 150 ? 1.386 26.819 7.371 1.00 45.91 150 THR A C 1
ATOM 1153 O O . THR A 1 150 ? 1.781 26.511 6.251 1.00 45.91 150 THR A O 1
ATOM 1156 N N . GLY A 1 151 ? 1.923 26.276 8.472 1.00 46.19 151 GLY A N 1
ATOM 1157 C CA . GLY A 1 151 ? 3.149 25.463 8.436 1.00 46.19 151 GLY A CA 1
ATOM 1158 C C . GLY A 1 151 ? 3.166 24.157 9.231 1.00 46.19 151 GLY A C 1
ATOM 1159 O O . GLY A 1 151 ? 3.943 23.277 8.879 1.00 46.19 151 GLY A O 1
ATOM 1160 N N . SER A 1 152 ? 2.327 23.968 10.256 1.00 46.38 152 SER A N 1
ATOM 1161 C CA . SER A 1 152 ? 2.509 22.819 11.161 1.00 46.38 152 SER A CA 1
ATOM 1162 C C . SER A 1 152 ? 1.191 22.142 11.523 1.00 46.38 152 SER A C 1
ATOM 1164 O O . SER A 1 152 ? 0.566 22.450 12.533 1.00 46.38 152 SER A O 1
ATOM 1166 N N . TYR A 1 153 ? 0.796 21.161 10.707 1.00 50.16 153 TYR A N 1
ATOM 1167 C CA . TYR A 1 153 ? -0.180 20.131 11.092 1.00 50.16 153 TYR A CA 1
ATOM 1168 C C . TYR A 1 153 ? 0.393 19.137 12.126 1.00 50.16 153 TYR A C 1
ATOM 1170 O O . TYR A 1 153 ? -0.349 18.320 12.663 1.00 50.16 153 TYR A O 1
ATOM 1178 N N . ALA A 1 154 ? 1.695 19.216 12.427 1.00 50.97 154 ALA A N 1
ATOM 1179 C CA . ALA A 1 154 ? 2.349 18.441 13.473 1.00 50.97 154 ALA A CA 1
ATOM 1180 C C . ALA A 1 154 ? 2.148 19.102 14.845 1.00 50.97 154 ALA A C 1
ATOM 1182 O O . ALA A 1 154 ? 2.447 20.281 15.037 1.00 50.97 154 ALA A O 1
ATOM 1183 N N . ASP A 1 155 ? 1.660 18.333 15.811 1.00 52.66 155 ASP A N 1
ATOM 1184 C CA . ASP A 1 155 ? 1.484 18.749 17.200 1.00 52.66 155 ASP A CA 1
ATOM 1185 C C . ASP A 1 155 ? 2.856 18.941 17.858 1.00 52.66 155 ASP A C 1
ATOM 1187 O O . ASP A 1 155 ? 3.435 17.978 18.334 1.00 52.66 155 ASP A O 1
ATOM 1191 N N . ASN A 1 156 ? 3.454 20.138 17.802 1.00 54.56 156 ASN A N 1
ATOM 1192 C CA . ASN A 1 156 ? 4.827 20.373 18.291 1.00 54.56 156 ASN A CA 1
ATOM 1193 C C . ASN A 1 156 ? 5.865 19.344 17.764 1.00 54.56 156 ASN A C 1
ATOM 1195 O O . ASN A 1 156 ? 6.862 19.073 18.429 1.00 54.56 156 ASN A O 1
ATOM 1199 N N . GLY A 1 157 ? 5.624 18.744 16.589 1.00 55.78 157 GLY A N 1
ATOM 1200 C CA . GLY A 1 157 ? 6.456 17.669 16.026 1.00 55.78 157 GLY A CA 1
ATOM 1201 C C . GLY A 1 157 ? 6.088 16.234 16.440 1.00 55.78 157 GLY A C 1
ATOM 1202 O O . GLY A 1 157 ? 6.741 15.302 15.980 1.00 55.78 157 GLY A O 1
ATOM 1203 N N . GLN A 1 158 ? 5.055 16.015 17.257 1.00 63.69 158 GLN A N 1
ATOM 1204 C CA . GLN A 1 158 ? 4.594 14.677 17.635 1.00 63.69 158 GLN A CA 1
ATOM 1205 C C . GLN A 1 158 ? 3.640 14.100 16.583 1.00 63.69 158 GLN A C 1
ATOM 1207 O O . GLN A 1 158 ? 2.545 14.615 16.344 1.00 63.69 158 GLN A O 1
ATOM 1212 N N . ILE A 1 159 ? 4.078 13.013 15.947 1.00 74.38 159 ILE A N 1
ATOM 1213 C CA . ILE A 1 159 ? 3.264 12.199 15.045 1.00 74.38 159 ILE A CA 1
ATOM 1214 C C . ILE A 1 159 ? 2.389 11.296 15.912 1.00 74.38 159 ILE A C 1
ATOM 1216 O O . ILE A 1 159 ? 2.907 10.508 16.692 1.00 74.38 159 ILE A O 1
ATOM 1220 N N . GLN A 1 160 ? 1.073 11.422 15.767 1.00 85.19 160 GLN A N 1
ATOM 1221 C CA . GLN A 1 160 ? 0.079 10.608 16.486 1.00 85.19 160 GLN A CA 1
ATOM 1222 C C . GLN A 1 160 ? -0.673 9.660 15.543 1.00 85.19 160 GLN A C 1
ATOM 1224 O O . GLN A 1 160 ? -1.713 9.114 15.894 1.00 85.19 160 GLN A O 1
ATOM 1229 N N . THR A 1 161 ? -0.177 9.505 14.314 1.00 92.31 161 THR A N 1
ATOM 1230 C CA . THR A 1 161 ? -0.621 8.443 13.414 1.00 92.31 161 THR A CA 1
ATOM 1231 C C . THR A 1 161 ? 0.005 7.141 13.875 1.00 92.31 161 THR A C 1
ATOM 1233 O O . THR A 1 161 ? 1.222 7.066 14.031 1.00 92.31 161 THR A O 1
ATOM 1236 N N . GLU A 1 162 ? -0.817 6.116 14.045 1.00 94.62 162 GLU A N 1
ATOM 1237 C CA . GLU A 1 162 ? -0.365 4.811 14.507 1.00 94.62 162 GLU A CA 1
ATOM 1238 C C . GLU A 1 162 ? -0.498 3.770 13.402 1.00 94.62 162 GLU A C 1
ATOM 1240 O O . GLU A 1 162 ? -1.535 3.686 12.746 1.00 94.62 162 GLU A O 1
ATOM 1245 N N . GLU A 1 163 ? 0.528 2.939 13.225 1.00 97.38 163 GLU A N 1
ATOM 1246 C CA . GLU A 1 163 ? 0.415 1.718 12.434 1.00 97.38 163 GLU A CA 1
ATOM 1247 C C . GLU A 1 163 ? -0.111 0.571 13.296 1.00 97.38 163 GLU A C 1
ATOM 1249 O O . GLU A 1 163 ? 0.393 0.314 14.392 1.00 97.38 163 GLU A O 1
ATOM 1254 N N . LYS A 1 164 ? -1.110 -0.147 12.783 1.00 98.00 164 LYS A N 1
ATOM 1255 C CA . LYS A 1 164 ? -1.709 -1.315 13.433 1.00 98.00 164 LYS A CA 1
ATOM 1256 C C . LYS A 1 1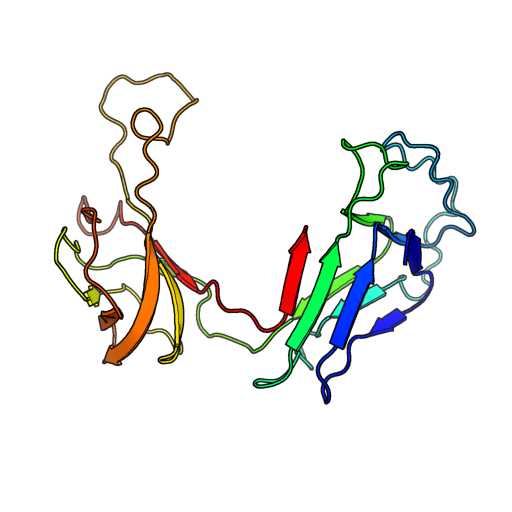64 ? -1.879 -2.453 12.438 1.00 98.00 164 LYS A C 1
ATOM 1258 O O . LYS A 1 164 ? -1.870 -2.253 11.223 1.00 98.00 164 LYS A O 1
ATOM 1263 N N . VAL A 1 165 ? -2.059 -3.654 12.970 1.00 98.56 165 VAL A N 1
ATOM 1264 C CA . VAL A 1 165 ? -2.461 -4.829 12.196 1.00 98.56 165 VAL A CA 1
ATOM 1265 C C . VAL A 1 165 ? -3.905 -5.160 12.542 1.00 98.56 165 VAL A C 1
ATOM 1267 O O . VAL A 1 165 ? -4.287 -5.152 13.713 1.00 98.56 165 VAL A O 1
ATOM 1270 N N . VAL A 1 166 ? -4.709 -5.447 11.524 1.00 98.62 166 VAL A N 1
ATOM 1271 C CA . VAL A 1 166 ? -6.085 -5.912 11.694 1.00 98.62 166 VAL A CA 1
ATOM 1272 C C . VAL A 1 166 ? -6.059 -7.322 12.285 1.00 98.62 166 VAL A C 1
ATOM 1274 O O . VAL A 1 166 ? -5.453 -8.226 11.719 1.00 98.62 166 VAL A O 1
ATOM 1277 N N . SER A 1 167 ? -6.741 -7.529 13.406 1.00 98.56 167 SER A N 1
ATOM 1278 C CA . SER A 1 167 ? -6.975 -8.854 14.002 1.00 98.56 167 SER A CA 1
ATOM 1279 C C . SER A 1 167 ? -8.327 -9.436 13.597 1.00 98.56 167 SER A C 1
ATOM 1281 O O . SER A 1 167 ? -8.504 -10.651 13.580 1.00 98.56 167 SER A O 1
ATOM 1283 N N . GLY A 1 168 ? -9.296 -8.578 13.278 1.00 98.25 168 GLY A N 1
ATOM 1284 C CA . GLY A 1 168 ? -10.656 -8.979 12.942 1.00 98.25 168 GLY A CA 1
ATOM 1285 C C . GLY A 1 168 ? -11.492 -7.802 12.464 1.00 98.25 168 GLY A C 1
ATOM 1286 O O . GLY A 1 168 ? -11.176 -6.650 12.758 1.00 98.25 168 GLY A O 1
ATOM 1287 N N . ILE A 1 169 ? -12.558 -8.098 11.723 1.00 97.81 169 ILE A N 1
ATOM 1288 C CA . ILE A 1 169 ? -13.538 -7.106 11.275 1.00 97.81 169 ILE A CA 1
ATOM 1289 C C . ILE A 1 169 ? -14.934 -7.663 11.526 1.00 97.81 169 ILE A C 1
ATOM 1291 O O . ILE A 1 169 ? -15.245 -8.780 11.116 1.00 97.81 169 ILE A O 1
ATOM 1295 N N . SER A 1 170 ? -15.770 -6.873 12.197 1.00 97.12 170 SER A N 1
ATOM 1296 C CA . SER A 1 170 ? -17.174 -7.187 12.452 1.00 97.12 170 SER A CA 1
ATOM 1297 C C . SER A 1 170 ? -18.036 -5.985 12.079 1.00 97.12 170 SER A C 1
ATOM 1299 O O . SER A 1 170 ? -18.129 -5.006 12.822 1.00 97.12 170 SER A O 1
ATOM 1301 N N . GLY A 1 171 ? -18.653 -6.044 10.896 1.00 96.38 171 GLY A N 1
ATOM 1302 C CA . GLY A 1 171 ?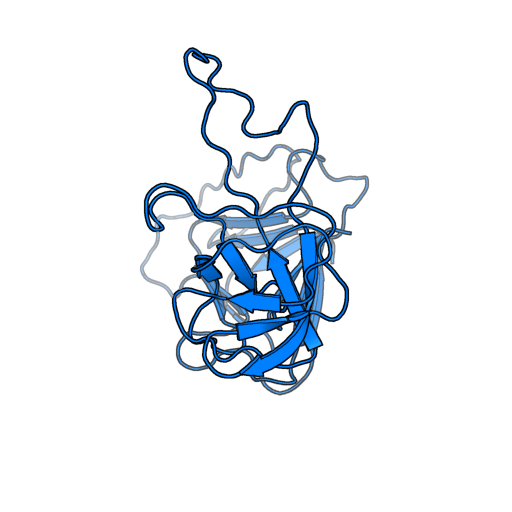 -19.368 -4.909 10.317 1.00 96.38 171 GLY A CA 1
ATOM 1303 C C . GLY A 1 171 ? -18.428 -3.721 10.108 1.00 96.38 171 GLY A C 1
ATOM 1304 O O . GLY A 1 171 ? -17.465 -3.811 9.353 1.00 96.38 171 GLY A O 1
ATOM 1305 N N . ASN A 1 172 ? -18.699 -2.623 10.809 1.00 97.75 172 ASN A N 1
ATOM 1306 C CA . ASN A 1 172 ? -17.903 -1.397 10.750 1.00 97.75 172 ASN A CA 1
ATOM 1307 C C . ASN A 1 172 ? -16.848 -1.298 11.864 1.00 97.75 172 ASN A C 1
ATOM 1309 O O . ASN A 1 172 ? -16.225 -0.252 12.017 1.00 97.75 172 ASN A O 1
ATOM 1313 N N . VAL A 1 173 ? -16.665 -2.340 12.674 1.00 98.38 173 VAL A N 1
ATOM 1314 C CA . VAL A 1 173 ? -15.682 -2.341 13.762 1.00 98.38 173 VAL A CA 1
ATOM 1315 C C . VAL A 1 173 ? -14.461 -3.138 13.332 1.00 98.38 173 VAL A C 1
ATOM 1317 O O . VAL A 1 173 ? -14.568 -4.319 12.998 1.00 98.38 173 VAL A O 1
ATOM 1320 N N . ILE A 1 174 ? -13.303 -2.485 13.358 1.00 98.62 174 ILE A N 1
ATOM 1321 C CA . ILE A 1 174 ? -11.998 -3.091 13.102 1.00 98.62 174 ILE A CA 1
ATOM 1322 C C . ILE A 1 174 ? -11.342 -3.368 14.453 1.00 98.62 174 ILE A C 1
ATOM 1324 O O . ILE A 1 174 ? -11.153 -2.447 15.244 1.00 98.62 174 ILE A O 1
ATOM 1328 N N . THR A 1 175 ? -10.979 -4.619 14.718 1.00 98.75 175 THR A N 1
ATOM 1329 C CA . THR A 1 175 ? -10.193 -5.015 15.892 1.00 98.75 175 THR A CA 1
ATOM 1330 C C . THR A 1 175 ? -8.710 -4.977 15.553 1.00 98.75 175 THR A C 1
ATOM 1332 O O . THR A 1 175 ? -8.291 -5.502 14.522 1.00 98.75 175 THR A O 1
ATOM 1335 N N . LEU A 1 176 ? -7.914 -4.376 16.430 1.00 98.69 176 LEU A N 1
ATOM 1336 C CA . LEU A 1 176 ? -6.478 -4.171 16.271 1.00 98.69 176 LEU A CA 1
ATOM 1337 C C . LEU A 1 176 ? -5.681 -5.268 16.991 1.00 98.69 176 LEU A C 1
ATOM 1339 O O . LEU A 1 176 ? -6.173 -5.924 17.910 1.00 98.69 176 LEU A O 1
ATOM 1343 N N . ASN A 1 177 ? -4.433 -5.485 16.586 1.00 98.31 177 ASN A N 1
ATOM 1344 C CA . ASN A 1 177 ? -3.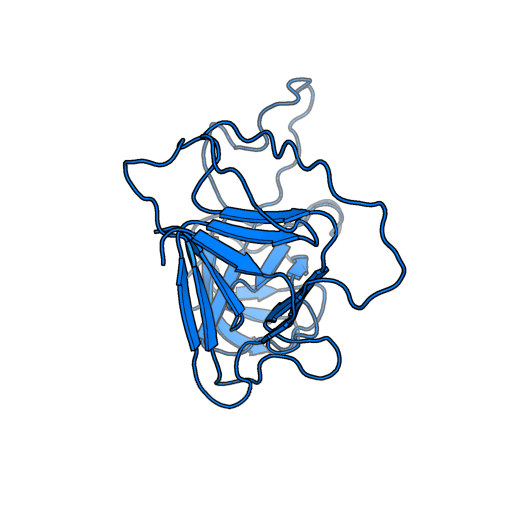517 -6.428 17.241 1.00 98.31 177 ASN A CA 1
ATOM 1345 C C . ASN A 1 177 ? -2.932 -5.905 18.560 1.00 98.31 177 ASN A C 1
ATOM 1347 O O . ASN A 1 177 ? -2.418 -6.687 19.358 1.00 98.31 177 ASN A O 1
ATOM 1351 N N . SER A 1 178 ? -2.989 -4.595 18.783 1.00 98.31 178 SER A N 1
ATOM 1352 C CA . SER A 1 178 ? -2.562 -3.934 20.011 1.00 98.31 178 SER A CA 1
ATOM 1353 C C . SER A 1 178 ? -3.419 -2.698 20.272 1.00 98.31 178 SER A C 1
ATOM 1355 O O . SER A 1 178 ? -4.027 -2.150 19.350 1.00 98.31 178 SER A O 1
ATOM 1357 N N . ALA A 1 179 ? -3.473 -2.275 21.536 1.00 98.31 179 ALA A N 1
ATOM 1358 C CA . ALA A 1 179 ? -4.165 -1.055 21.931 1.00 98.31 179 ALA A CA 1
ATOM 1359 C C . ALA A 1 179 ? -3.568 0.183 21.238 1.00 98.31 179 ALA A C 1
ATOM 1361 O O . ALA A 1 179 ? -2.369 0.218 20.928 1.00 98.31 179 ALA A O 1
ATOM 1362 N N . LEU A 1 180 ? -4.412 1.181 20.983 1.00 97.69 180 LEU A N 1
ATOM 1363 C CA . LEU A 1 180 ? -4.020 2.528 20.575 1.00 97.69 180 LEU A CA 1
ATOM 1364 C C . LEU A 1 180 ? -3.210 3.192 21.692 1.00 97.69 180 LEU A C 1
ATOM 1366 O O . LEU A 1 180 ? -3.417 2.902 22.867 1.00 97.69 180 LEU A O 1
ATOM 1370 N N . GLN A 1 181 ? -2.269 4.043 21.300 1.00 94.81 181 GLN A N 1
ATOM 1371 C CA . GLN A 1 181 ? -1.406 4.827 22.190 1.00 94.81 181 GLN A CA 1
ATOM 1372 C C . GLN A 1 181 ? -1.847 6.293 22.258 1.0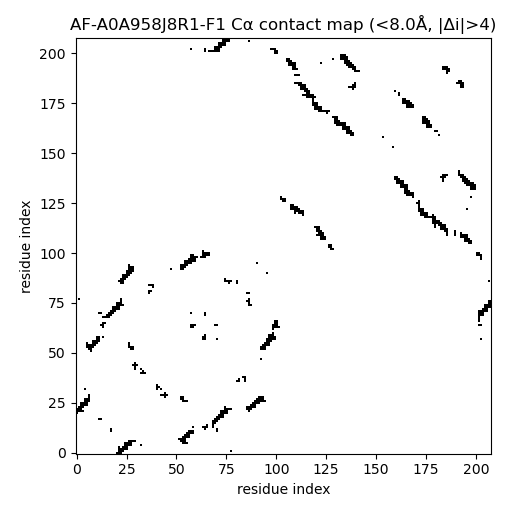0 94.81 181 GLN A C 1
ATOM 1374 O O . GLN A 1 181 ? -1.329 7.074 23.061 1.00 94.81 181 GLN A O 1
ATOM 1379 N N . HIS A 1 182 ? -2.754 6.697 21.367 1.00 92.75 182 HIS A N 1
ATOM 1380 C CA . HIS A 1 182 ? -3.228 8.061 21.241 1.00 92.75 182 HIS A CA 1
ATOM 1381 C C . HIS A 1 182 ? -4.743 8.122 21.069 1.00 92.75 182 HIS A C 1
ATOM 1383 O O . HIS A 1 182 ? -5.380 7.223 20.529 1.00 92.75 182 HIS A O 1
ATOM 1389 N N . ASP A 1 183 ? -5.323 9.250 21.477 1.00 92.50 183 ASP A N 1
ATOM 1390 C CA . ASP A 1 183 ? -6.728 9.533 21.213 1.00 92.50 183 ASP A CA 1
ATOM 1391 C C . ASP A 1 183 ? -6.945 9.930 19.751 1.00 92.50 183 ASP A C 1
ATOM 1393 O O . ASP A 1 183 ? -6.341 10.890 19.251 1.00 92.50 183 ASP A O 1
ATOM 1397 N N . HIS A 1 184 ? -7.931 9.300 19.122 1.00 93.31 184 HIS A N 1
ATOM 1398 C CA . HIS A 1 184 ? -8.432 9.581 17.781 1.00 93.31 184 HIS A CA 1
ATOM 1399 C C . HIS A 1 184 ? -9.866 10.128 17.849 1.00 93.31 184 HIS A C 1
ATOM 1401 O O . HIS A 1 184 ? -10.832 9.428 17.531 1.00 93.31 184 HIS A O 1
ATOM 1407 N N . PRO A 1 185 ? -10.043 11.393 18.271 1.00 91.88 185 PRO A N 1
ATOM 1408 C CA . PRO A 1 185 ? -11.362 11.954 18.499 1.00 91.88 185 PRO A CA 1
ATOM 1409 C C . PRO A 1 185 ? -12.111 12.237 17.193 1.00 91.88 185 PRO A C 1
ATOM 1411 O O . PRO A 1 185 ? -11.533 12.650 16.181 1.00 91.88 185 PRO A O 1
ATOM 1414 N N . VAL A 1 186 ? -13.432 12.100 17.271 1.00 91.44 186 VAL A N 1
ATOM 1415 C CA . VAL A 1 186 ? -14.396 12.550 16.268 1.00 91.44 186 VAL A CA 1
ATOM 1416 C C . VAL A 1 186 ? -15.112 13.800 16.782 1.00 91.44 186 VAL A C 1
ATOM 1418 O O . VAL A 1 186 ? -15.729 13.796 17.845 1.00 91.44 186 VAL A O 1
ATOM 1421 N N . TRP A 1 187 ? -15.075 14.885 16.008 1.00 86.12 187 TRP A N 1
ATOM 1422 C CA . TRP A 1 187 ? -15.654 16.179 16.374 1.00 86.12 187 TRP A CA 1
ATOM 1423 C C . TRP A 1 187 ? -16.802 16.603 15.460 1.00 86.12 187 TRP A C 1
ATOM 1425 O O . TRP A 1 187 ? -16.850 16.271 14.273 1.00 86.12 187 TRP A O 1
ATOM 1435 N N . LYS A 1 188 ? -17.695 17.436 16.015 1.00 84.31 188 LYS A N 1
ATOM 1436 C CA . LYS A 1 188 ? -18.848 18.046 15.325 1.00 84.31 188 LYS A CA 1
ATOM 1437 C C . LYS A 1 188 ? -19.655 17.031 14.499 1.00 84.31 188 LYS A C 1
ATOM 1439 O O . LYS A 1 188 ? -19.888 17.253 13.313 1.00 84.31 188 LYS A O 1
ATOM 1444 N N . GLY A 1 189 ? -20.037 15.913 15.119 1.00 79.12 189 GLY A N 1
ATOM 1445 C CA . GLY A 1 189 ? -20.876 14.891 14.483 1.00 79.12 189 GLY A CA 1
ATOM 1446 C C . GLY A 1 189 ? -20.233 14.217 13.267 1.00 79.12 189 GLY A C 1
ATOM 1447 O O . GLY A 1 189 ? -20.924 13.967 12.288 1.00 79.12 189 GLY A O 1
ATOM 1448 N N . GLY A 1 190 ? -18.913 13.988 13.284 1.00 81.12 190 GLY A N 1
ATOM 1449 C CA . GLY A 1 190 ? -18.202 13.308 12.189 1.00 81.12 190 GLY A CA 1
ATOM 1450 C C . GLY A 1 190 ? -17.543 14.235 11.166 1.00 81.12 190 GLY A C 1
ATOM 1451 O O . GLY A 1 190 ? -16.817 13.767 10.290 1.00 81.12 190 GLY A O 1
ATOM 1452 N N . ARG A 1 191 ? -17.742 15.560 11.262 1.00 81.69 191 ARG A N 1
ATOM 1453 C CA . ARG A 1 191 ? -17.159 16.512 10.300 1.00 81.69 191 ARG A CA 1
ATOM 1454 C C . ARG A 1 191 ? -15.632 16.551 10.358 1.00 81.69 191 ARG A C 1
ATOM 1456 O O . ARG A 1 191 ? -14.998 16.719 9.317 1.00 81.69 191 ARG A O 1
ATOM 1463 N N . TYR A 1 192 ? -15.059 16.398 11.550 1.00 85.88 192 TYR A N 1
ATOM 1464 C CA . TYR A 1 192 ? -13.616 16.257 11.735 1.00 85.88 192 TYR A CA 1
ATOM 1465 C C . TYR A 1 192 ? -13.361 14.927 12.425 1.00 85.88 192 TYR A C 1
ATOM 1467 O O . TYR A 1 192 ? -13.648 14.774 13.608 1.00 85.88 192 TYR A O 1
ATOM 1475 N N . ALA A 1 193 ? -12.890 13.967 11.649 1.00 91.00 193 ALA A N 1
ATOM 1476 C CA . ALA A 1 193 ? -12.565 12.624 12.083 1.00 91.00 193 ALA A CA 1
ATOM 1477 C C . ALA A 1 193 ? -11.290 12.213 11.361 1.00 91.00 193 ALA A C 1
ATOM 1479 O O . ALA A 1 193 ? -11.065 12.666 10.236 1.00 91.00 193 ALA A O 1
ATOM 1480 N N . GLY A 1 194 ? -10.470 11.402 12.027 1.00 92.50 194 GLY A N 1
ATOM 1481 C CA . GLY A 1 194 ? -9.316 10.798 11.383 1.00 92.50 194 GLY A CA 1
ATOM 1482 C C . GLY A 1 194 ? -9.757 9.758 10.363 1.00 92.50 194 GLY A C 1
ATOM 1483 O O . GLY A 1 194 ? -10.941 9.430 10.224 1.00 92.50 194 GLY A O 1
ATOM 1484 N N . GLU A 1 195 ? -8.781 9.219 9.668 1.00 95.94 195 GLU A N 1
ATOM 1485 C CA . GLU A 1 195 ? -8.920 8.168 8.688 1.00 95.94 195 GLU A CA 1
ATOM 1486 C C . GLU A 1 195 ? -8.253 6.900 9.203 1.00 95.94 195 GLU A C 1
ATOM 1488 O O . GLU A 1 195 ? -7.218 6.930 9.869 1.00 95.94 195 GLU A O 1
ATOM 1493 N N . VAL A 1 196 ? -8.837 5.770 8.834 1.00 98.00 196 VAL A N 1
ATOM 1494 C CA . VAL A 1 196 ? -8.145 4.491 8.832 1.00 98.00 196 VAL A CA 1
ATOM 1495 C C . VAL A 1 196 ? -7.805 4.181 7.382 1.00 98.00 196 VAL A C 1
ATOM 1497 O O . VAL A 1 196 ? -8.695 4.222 6.529 1.00 98.00 196 VAL A O 1
ATOM 1500 N N . ALA A 1 197 ? -6.541 3.897 7.075 1.00 98.12 197 ALA A N 1
ATOM 1501 C CA . ALA A 1 197 ? -6.106 3.610 5.709 1.00 98.12 197 ALA A CA 1
ATOM 1502 C C . ALA A 1 197 ? -5.327 2.300 5.620 1.00 98.12 197 ALA A C 1
ATOM 1504 O O . ALA A 1 197 ? -4.454 2.031 6.440 1.00 98.12 197 ALA A O 1
ATOM 1505 N N . LEU A 1 198 ? -5.630 1.510 4.592 1.00 97.94 198 LEU A N 1
ATOM 1506 C CA . LEU A 1 198 ? -4.963 0.249 4.295 1.00 97.94 198 LEU A CA 1
ATOM 1507 C C . LEU A 1 198 ? -3.621 0.497 3.605 1.00 97.94 198 LEU A C 1
ATOM 1509 O O . LEU A 1 198 ? -3.584 1.005 2.476 1.00 97.94 198 LEU A O 1
ATOM 1513 N N . ILE A 1 199 ? -2.542 0.068 4.258 1.00 96.00 199 ILE A N 1
ATOM 1514 C CA . ILE A 1 199 ? -1.162 0.210 3.778 1.00 96.00 199 ILE A CA 1
ATOM 1515 C C . ILE A 1 199 ? -0.532 -1.124 3.347 1.00 96.00 199 ILE A C 1
ATOM 1517 O O . ILE A 1 199 ? 0.523 -1.114 2.713 1.00 96.00 199 ILE A O 1
ATOM 1521 N N . SER A 1 200 ? -1.168 -2.274 3.608 1.00 94.69 200 SER A N 1
ATOM 1522 C CA . SER A 1 200 ? -0.804 -3.538 2.951 1.00 94.69 200 SER A CA 1
ATOM 1523 C C . SER A 1 200 ? -1.224 -3.513 1.477 1.00 94.69 200 SER A C 1
ATOM 1525 O O . SER A 1 200 ? -2.391 -3.323 1.132 1.00 94.69 200 SER A O 1
ATOM 1527 N N . ARG A 1 201 ? -0.248 -3.690 0.581 1.00 95.50 201 ARG A N 1
ATOM 1528 C CA . ARG A 1 201 ? -0.433 -3.777 -0.873 1.00 95.50 201 ARG A CA 1
ATOM 1529 C C . ARG A 1 201 ? 0.476 -4.858 -1.433 1.00 95.50 201 ARG A C 1
ATOM 1531 O O . ARG A 1 201 ? 1.589 -5.039 -0.951 1.00 95.50 201 ARG A O 1
ATOM 1538 N N . ASN A 1 202 ? 0.013 -5.542 -2.472 1.00 97.12 202 ASN A N 1
ATOM 1539 C CA . ASN A 1 202 ? 0.808 -6.525 -3.205 1.00 97.12 202 ASN A CA 1
ATOM 1540 C C . ASN A 1 202 ? 1.553 -5.919 -4.412 1.00 97.12 202 ASN A C 1
ATOM 1542 O O . ASN A 1 202 ? 2.392 -6.582 -5.013 1.00 97.12 202 ASN A O 1
ATOM 1546 N N . VAL A 1 203 ? 1.291 -4.648 -4.727 1.00 98.19 203 VAL A N 1
ATOM 1547 C CA . VAL A 1 203 ? 2.127 -3.806 -5.589 1.00 98.19 203 VAL A CA 1
ATOM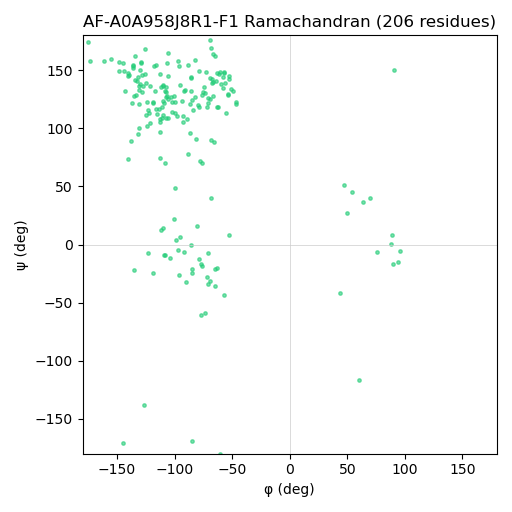 1548 C C . VAL A 1 203 ? 2.917 -2.870 -4.690 1.00 98.19 203 VAL A C 1
ATOM 1550 O O . VAL A 1 203 ? 2.331 -2.043 -3.992 1.00 98.19 203 VAL A O 1
ATOM 1553 N N . ILE A 1 204 ? 4.237 -3.037 -4.669 1.00 97.69 204 ILE A N 1
ATOM 1554 C CA . ILE A 1 204 ? 5.121 -2.375 -3.709 1.00 97.69 204 ILE A CA 1
ATOM 1555 C C . ILE A 1 204 ? 6.186 -1.599 -4.471 1.00 97.69 204 ILE A C 1
ATOM 1557 O O . ILE A 1 204 ? 6.959 -2.183 -5.228 1.00 97.69 204 ILE A O 1
ATOM 1561 N N . VAL A 1 205 ? 6.252 -0.294 -4.222 1.00 97.25 205 VAL A N 1
ATOM 1562 C CA . VAL A 1 205 ? 7.387 0.548 -4.602 1.00 97.25 205 VAL A CA 1
ATOM 1563 C C . VAL A 1 205 ? 8.044 1.010 -3.312 1.00 97.25 205 VAL A C 1
ATOM 1565 O O . VAL A 1 205 ? 7.417 1.684 -2.500 1.00 97.25 205 VAL A O 1
ATOM 1568 N N . GLU A 1 206 ? 9.291 0.608 -3.105 1.00 95.50 206 GLU A N 1
ATOM 1569 C CA . GLU A 1 206 ? 10.060 0.938 -1.907 1.00 95.50 206 GLU A CA 1
ATOM 1570 C C . GLU A 1 206 ? 11.431 1.484 -2.299 1.00 95.50 206 GLU A C 1
ATOM 1572 O O . GLU A 1 206 ? 11.988 1.091 -3.322 1.00 95.50 206 GLU A O 1
ATOM 1577 N N . SER A 1 207 ? 11.986 2.366 -1.471 1.00 91.25 207 SER A N 1
ATOM 1578 C CA . SER A 1 207 ? 13.388 2.774 -1.551 1.00 91.25 207 SER A CA 1
ATOM 1579 C C . SER A 1 207 ? 14.128 2.205 -0.350 1.00 91.25 207 SER A C 1
ATOM 1581 O O . SER A 1 207 ? 13.595 2.236 0.762 1.00 91.25 207 SER A O 1
ATOM 1583 N N . LYS A 1 208 ? 15.331 1.673 -0.571 1.00 71.12 208 LYS A N 1
ATOM 1584 C CA . LYS A 1 208 ? 16.200 1.155 0.491 1.00 71.12 208 LYS A CA 1
ATOM 1585 C C . LYS A 1 208 ? 17.610 1.708 0.369 1.00 71.12 208 LYS A C 1
ATOM 1587 O O . LYS A 1 208 ? 18.095 1.809 -0.781 1.00 71.12 208 LYS A O 1
#

Mean predicted aligned error: 7.52 Å

Radius of gyration: 21.44 Å; Cα contacts (8 Å, |Δi|>4): 458; chains: 1; bounding box: 48×48×59 Å

Nearest PDB structures (foldseek):
  4y9v-assembly1_A  TM=4.811E-01  e=8.241E-05  Acinetobacter phage AP22
  4ru4-assembly1_C  TM=4.701E-01  e=1.760E-04  Pseudomonas phage LKA1
  4ru5-assembly1_B  TM=4.989E-01  e=8.943E-04  Pseudomonas phage phi297
  9in6-assembly1_Q  TM=6.078E-01  e=1.669E-02  Vibrio cholerae
  6hn5-assembly1_F  TM=2.193E-01  e=4.549E-01  Homo sapiens

Secondary structure (DSSP, 8-state):
--EEEESSEEE--SSS-EEEEESEEEE-S-S-----SSS-----PPPP-S-PPPEEEE--SSSPPPTT--EEEEE---TTS-TTT-SEEEESSSEEEE--S--S-SEEEBSS-B-TT--EEEBSS-----TT-EEEEPPP----TT---TT--SBTTB---EEEEEEEEETTEEEESS--SS-B--BTTTTB--EEEE---SEEEEE-

Sequence (208 aa):
IRTMHIRGKLEFSRSTDTQLDVGVIIISTAATVDFNANCSMHQHGPHWDGAPLPTLEVGSMDNPIPDGITARIRLKHFSDFDPDCAPGIICYNGRMDFHGKPVNKTWVKIAQSAMDGDNTVTVAEAVNWQPGDRIIVTRSKRPSGNIINTGSYADNGQIQTEEKVVSGISGNVITLNSALQHDHPVWKGGRYAGEVALISRNVIVESK